Protein AF-0000000067518630 (afdb_homodimer)

Solvent-accessible surface area (backbone atoms only — not comparable to full-atom values): 20722 Å² total; per-residue (Å²): 128,77,62,65,40,38,34,33,44,46,75,36,28,37,17,49,48,46,68,50,98,87,62,52,72,46,70,42,71,43,39,81,47,63,54,56,43,35,39,44,35,37,63,30,60,57,75,44,82,38,75,49,96,91,30,48,48,48,56,47,70,51,53,60,32,29,44,32,39,37,32,20,49,51,85,50,70,64,49,40,39,73,31,54,34,29,43,72,36,84,85,80,68,42,78,42,82,53,93,81,42,60,65,46,39,25,26,43,33,32,30,31,38,32,80,76,46,65,35,41,40,36,34,55,31,29,43,66,50,85,58,67,86,72,78,78,81,77,58,86,91,63,69,80,58,56,32,54,37,42,35,39,34,27,45,28,88,84,79,31,37,26,36,37,28,48,46,73,76,26,45,63,75,59,60,73,34,53,71,61,40,80,86,64,90,74,77,81,134,129,76,63,87,48,77,45,79,64,44,76,35,29,37,17,48,48,47,68,50,97,86,63,54,72,46,71,43,71,45,39,82,47,66,52,59,76,48,75,48,77,40,80,29,65,56,78,42,74,38,68,47,96,93,32,80,66,43,75,48,70,50,81,39,32,30,42,33,40,38,32,21,28,39,85,50,70,64,50,40,38,73,31,54,33,30,44,71,38,85,85,62,33,31,41,31,40,42,39,82,42,61,67,46,38,23,27,43,33,33,30,30,38,32,79,74,45,65,34,40,39,35,35,55,29,27,23,66,50,81,56,43,53,62,36,38,37,68,66,79,87,73,67,72,37,64,33,56,37,42,35,39,34,11,32,28,85,83,81,56,44,38,66,52,67,55,55,74,80,52,55,64,73,60,60,74,35,54,70,61,39,80,86,66,88,74,80,79,131

Sequence (378 aa):
MENKVVFGLKKVHYSVITEDSSGKITYGTPAKLPGAVKMKLDPKGEQSDFWADDSNYYTDSSNQGYEGTLNIANITEAFRTDVLGEILDEDDQVLTEVSNAKIKRIALMFEFDGDVKATRHLLYNVSVSRPGFGSSTKSDKTEPNTTELKFVASQHPETLNVKTSTKVTTPAGIYDAWYTKVYEKVVGAMENKVVFGLKKVHYSVITEDSSGKITYGTPAKLPGAVKMKLDPKGEQSDFWADDSNYYTDSSNQGYEGTLNIANITEAFRTDVLGEILDEDDQVLTEVSNAKIKRIALMFEFDGDVKATRHLLYNVSVSRPGFGSSTKSDKTEPNTTELKFVASQHPETLNVKTSTKVTTPAGIYDAWYTKVYEKVVGA

InterPro domains:
  IPR006490 Phage major tail protein, phi13 family [TIGR01603] (4-185)
  IPR046764 Phage tail tube protein, N-terminal [PF06488] (4-180)

Secondary structure (DSSP, 8-state):
---S-EEEEEEEEEEEEEE-TTS-EEE---EE---EEEEEEEE-S-EEEEEETTEEEEEEE----EEEEEEES---HHHHHHTT-PEEETTTTEEE--TT--PPPEEEEEEEEESSSPEEEEEEEEEEPPPP-------SS-PPP-EEEEEEEE--TTT-EEEEEE-TT--HHHHHTTTTS--------/---S-EEEEEEEEEEEEEE-TTS-EEE---EE---EEEEEEEE-S-EEEEEETTEEEEEEE----EEEEEEES---HHHHHHTT--EEETTTTEEEEETTPPPPPEEEEEEEEESSSPEEEEEEEEEEPPPPEEEE---SS-PPP-EEEEEEEE--TTT---EEE--TTS-HHHHHTTTTS--------

Foldseek 3Di:
DFFPDWADKDFKWKWFWDADPVRDIDTHWIDTFDFWDDKDKDFDWDKDFDDDPRDTDDIDTDGFAIKMKIWGLDGDPCCCCVFVVWDQDPVVRDTHDDPPRDGTWIKIKIWIQGPQGIKIKIAGTKAKDDKDDDDDDDDDPRDRDIIMIIMTGGADPPPRHGMDMDTNPPDPVCVVCVNRHPDDDDPDD/DFFPDWADKDFKWKWFWDADPVRAIDTHWIDTFDFWDDKDKDWDWDWDFDDDPNHGPDTDTDGFAIKMKIKGLDGDPCCCCVFVPWDQDPVVRDTHDDPPGDGTWIKIKMWIQGPQGIKIKIFGTKDKDDWDDDDDDDDDPCDGDIIMIIMGGGANPPPRHGMDMDTPPRDPVCVVCVNGHPDDDDPDD

Organism: Bacillus anthracis (NCBI:txid1392)

pLDDT: mean 91.45, std 11.42, range [30.52, 98.94]

Structure (mmCIF, N/CA/C/O backbone):
data_AF-0000000067518630-model_v1
#
loop_
_entity.id
_entity.type
_entity.pdbx_description
1 polymer 'Prophage LambdaBa04, major tail protein'
#
loop_
_atom_site.group_PDB
_atom_site.id
_atom_site.type_symbol
_atom_site.label_atom_id
_atom_site.label_alt_id
_atom_site.label_comp_id
_atom_site.label_asym_id
_atom_site.label_entity_id
_atom_site.label_seq_id
_atom_site.pdbx_PDB_ins_code
_atom_site.Cartn_x
_atom_site.Cartn_y
_atom_site.Cartn_z
_atom_site.occupancy
_atom_site.B_iso_or_equiv
_atom_site.auth_seq_id
_atom_site.auth_comp_id
_atom_site.auth_asym_id
_atom_site.auth_atom_id
_atom_site.pdbx_PDB_model_num
ATOM 1 N N . MET A 1 1 ? -14.656 6.387 -14.117 1 87.88 1 MET A N 1
ATOM 2 C CA . MET A 1 1 ? -15 6.199 -12.711 1 87.88 1 MET A CA 1
ATOM 3 C C . MET A 1 1 ? -14.023 5.238 -12.039 1 87.88 1 MET A C 1
ATOM 5 O O . MET A 1 1 ? -13.602 4.25 -12.641 1 87.88 1 MET A O 1
ATOM 9 N N . GLU A 1 2 ? -13.445 5.578 -10.828 1 93.44 2 GLU A N 1
ATOM 10 C CA . GLU A 1 2 ? -12.508 4.754 -10.07 1 93.44 2 GLU A CA 1
ATOM 11 C C . GLU A 1 2 ? -13.219 3.979 -8.969 1 93.44 2 GLU A C 1
ATOM 13 O O . GLU A 1 2 ? -14.281 4.387 -8.5 1 93.44 2 GLU A O 1
ATOM 18 N N . ASN A 1 3 ? -12.711 2.746 -8.648 1 94.31 3 ASN A N 1
ATOM 19 C CA . ASN A 1 3 ? -13.234 1.987 -7.52 1 94.31 3 ASN A CA 1
ATOM 20 C C . ASN A 1 3 ? -13.156 2.783 -6.223 1 94.31 3 ASN A C 1
ATOM 22 O O . ASN A 1 3 ? -12.125 3.398 -5.93 1 94.31 3 ASN A O 1
ATOM 26 N N . LYS A 1 4 ? -14.219 2.797 -5.43 1 91.62 4 LYS A N 1
ATOM 27 C CA . LYS A 1 4 ? -14.227 3.436 -4.117 1 91.62 4 LYS A CA 1
ATOM 28 C C . LYS A 1 4 ? -14 2.414 -3.008 1 91.62 4 LYS A C 1
ATOM 30 O O . LYS A 1 4 ? -13.641 2.779 -1.884 1 91.62 4 LYS A O 1
ATOM 35 N N . VAL A 1 5 ? -14.328 1.159 -3.363 1 90.25 5 VAL A N 1
ATOM 36 C CA . VAL A 1 5 ? -14.18 0.096 -2.375 1 90.25 5 VAL A CA 1
ATOM 37 C C . VAL A 1 5 ? -13.516 -1.118 -3.018 1 90.25 5 VAL A C 1
ATOM 39 O O . VAL A 1 5 ? -13.625 -1.326 -4.23 1 90.25 5 VAL A O 1
ATOM 42 N N . VAL A 1 6 ? -12.82 -1.861 -2.264 1 90.19 6 VAL A N 1
ATOM 43 C CA . VAL A 1 6 ? -12.156 -3.096 -2.674 1 90.19 6 VAL A CA 1
ATOM 44 C C . VAL A 1 6 ? -12.578 -4.238 -1.753 1 90.19 6 VAL A C 1
ATOM 46 O O . VAL A 1 6 ? -12.656 -4.066 -0.534 1 90.19 6 VAL A O 1
ATOM 49 N N . PHE A 1 7 ? -12.922 -5.391 -2.363 1 91.38 7 PHE A N 1
ATOM 50 C CA . PHE A 1 7 ? -13.312 -6.551 -1.568 1 91.38 7 PHE A CA 1
ATOM 51 C C . PHE A 1 7 ? -13.133 -7.836 -2.365 1 91.38 7 PHE A C 1
ATOM 53 O O . PHE A 1 7 ? -12.805 -7.797 -3.553 1 91.38 7 PHE A O 1
ATOM 60 N N . GLY A 1 8 ? -13.188 -8.961 -1.723 1 92.69 8 GLY A N 1
ATOM 61 C CA . GLY A 1 8 ? -13.164 -10.25 -2.385 1 92.69 8 GLY A CA 1
ATOM 62 C C . GLY A 1 8 ? -11.766 -10.695 -2.773 1 92.69 8 GLY A C 1
ATOM 63 O O . GLY A 1 8 ? -10.836 -9.891 -2.787 1 92.69 8 GLY A O 1
ATOM 64 N N . LEU A 1 9 ? -11.609 -11.906 -3.094 1 95.56 9 LEU A N 1
ATOM 65 C CA . LEU A 1 9 ? -10.414 -12.562 -3.613 1 95.56 9 LEU A CA 1
ATOM 66 C C . LEU A 1 9 ? -10.789 -13.711 -4.539 1 95.56 9 LEU A C 1
ATOM 68 O O . LEU A 1 9 ? -11.445 -14.664 -4.117 1 95.56 9 LEU A O 1
ATOM 72 N N . LYS A 1 10 ? -10.375 -13.5 -5.828 1 95.88 10 LYS A N 1
ATOM 73 C CA . LYS A 1 10 ? -10.742 -14.516 -6.812 1 95.88 10 LYS A CA 1
ATOM 74 C C . LYS A 1 10 ? -9.625 -14.719 -7.836 1 95.88 10 LYS A C 1
ATOM 76 O O . LYS A 1 10 ? -8.727 -13.883 -7.949 1 95.88 10 LYS A O 1
ATOM 81 N N . LYS A 1 11 ? -9.727 -15.852 -8.516 1 97.88 11 LYS A N 1
ATOM 82 C CA . LYS A 1 11 ? -8.969 -16.156 -9.727 1 97.88 11 LYS A CA 1
ATOM 83 C C . LYS A 1 11 ? -7.465 -16.109 -9.461 1 97.88 11 LYS A C 1
ATOM 85 O O . LYS A 1 11 ? -6.715 -15.484 -10.211 1 97.88 11 LYS A O 1
ATOM 90 N N . VAL A 1 12 ? -7.117 -16.797 -8.391 1 98.69 12 VAL A N 1
ATOM 91 C CA . VAL A 1 12 ? -5.684 -16.922 -8.148 1 98.69 12 VAL A CA 1
ATOM 92 C C . VAL A 1 12 ? -5.059 -17.828 -9.195 1 98.69 12 VAL A C 1
ATOM 94 O O . VAL A 1 12 ? -5.566 -18.922 -9.461 1 98.69 12 VAL A O 1
ATOM 97 N N . HIS A 1 13 ? -4.07 -17.375 -9.883 1 98.94 13 HIS A N 1
ATOM 98 C CA . HIS A 1 13 ? -3.271 -18.094 -10.875 1 98.94 13 HIS A CA 1
ATOM 99 C C . HIS A 1 13 ? -1.781 -17.953 -10.586 1 98.94 13 HIS A C 1
ATOM 101 O O . HIS A 1 13 ? -1.359 -17 -9.93 1 98.94 13 HIS A O 1
ATOM 107 N N . TYR A 1 14 ? -1.049 -18.922 -10.977 1 98.94 14 TYR A N 1
ATOM 108 C CA . TYR A 1 14 ? 0.405 -18.812 -10.906 1 98.94 14 TYR A CA 1
ATOM 109 C C . TYR A 1 14 ? 1.04 -19.172 -12.242 1 98.94 14 TYR A C 1
ATOM 111 O O . TYR A 1 14 ? 0.42 -19.844 -13.078 1 98.94 14 TYR A O 1
ATOM 119 N N . SER A 1 15 ? 2.158 -18.625 -12.5 1 98.94 15 SER A N 1
ATOM 120 C CA . SER A 1 15 ? 2.988 -18.969 -13.648 1 98.94 15 SER A CA 1
ATOM 121 C C . SER A 1 15 ? 4.414 -19.297 -13.227 1 98.94 15 SER A C 1
ATOM 123 O O . SER A 1 15 ? 5.07 -18.5 -12.555 1 98.94 15 SER A O 1
ATOM 125 N N . VAL A 1 16 ? 4.918 -20.453 -13.633 1 98.88 16 VAL A N 1
ATOM 126 C CA . VAL A 1 16 ? 6.238 -20.922 -13.203 1 98.88 16 VAL A CA 1
ATOM 127 C C . VAL A 1 16 ? 7.32 -20.125 -13.922 1 98.88 16 VAL A C 1
ATOM 129 O O . VAL A 1 16 ? 7.223 -19.875 -15.133 1 98.88 16 VAL A O 1
ATOM 132 N N . ILE A 1 17 ? 8.32 -19.734 -13.164 1 98.69 17 ILE A N 1
ATOM 133 C CA . ILE A 1 17 ? 9.445 -18.969 -13.703 1 98.69 17 ILE A CA 1
ATOM 134 C C . ILE A 1 17 ? 10.57 -19.922 -14.094 1 98.69 17 ILE A C 1
ATOM 136 O O . ILE A 1 17 ? 10.891 -20.859 -13.344 1 98.69 17 ILE A O 1
ATOM 140 N N . THR A 1 18 ? 11.039 -19.75 -15.258 1 98.06 18 THR A N 1
ATOM 141 C CA . THR A 1 18 ? 12.297 -20.359 -15.688 1 98.06 18 THR A CA 1
ATOM 142 C C . THR A 1 18 ? 13.383 -19.297 -15.82 1 98.06 18 THR A C 1
ATOM 144 O O . THR A 1 18 ? 13.164 -18.234 -16.406 1 98.06 18 THR A O 1
ATOM 147 N N . GLU A 1 19 ? 14.492 -19.594 -15.242 1 95.31 19 GLU A N 1
ATOM 148 C CA . GLU A 1 19 ? 15.625 -18.672 -15.289 1 95.31 19 GLU A CA 1
ATOM 149 C C . GLU A 1 19 ? 16.781 -19.266 -16.094 1 95.31 19 GLU A C 1
ATOM 151 O O . GLU A 1 19 ? 17.172 -20.406 -15.875 1 95.31 19 GLU A O 1
ATOM 156 N N . ASP A 1 20 ? 17.281 -18.484 -17.031 1 94.38 20 ASP A N 1
ATOM 157 C CA . ASP A 1 20 ? 18.406 -18.969 -17.812 1 94.38 20 ASP A CA 1
ATOM 158 C C . ASP A 1 20 ? 19.734 -18.625 -17.141 1 94.38 20 ASP A C 1
ATOM 160 O O . ASP A 1 20 ? 19.75 -18.062 -16.047 1 94.38 20 ASP A O 1
ATOM 164 N N . SER A 1 21 ? 20.812 -19.016 -17.781 1 93.94 21 SER A N 1
ATOM 165 C CA . SER A 1 21 ? 22.141 -18.875 -17.172 1 93.94 21 SER A CA 1
ATOM 166 C C . SER A 1 21 ? 22.531 -17.422 -17.016 1 93.94 21 SER A C 1
ATOM 168 O O . SER A 1 21 ? 23.406 -17.078 -16.219 1 93.94 21 SER A O 1
ATOM 170 N N . SER A 1 22 ? 21.922 -16.453 -17.719 1 92.88 22 SER A N 1
ATOM 171 C CA . SER A 1 22 ? 22.203 -15.023 -17.641 1 92.88 22 SER A CA 1
ATOM 172 C C . SER A 1 22 ? 21.375 -14.359 -16.547 1 92.88 22 SER A C 1
ATOM 174 O O . SER A 1 22 ? 21.578 -13.188 -16.234 1 92.88 22 SER A O 1
ATOM 176 N N . GLY A 1 23 ? 20.422 -15.109 -16.016 1 89.56 23 GLY A N 1
ATOM 177 C CA . GLY A 1 23 ? 19.578 -14.531 -14.992 1 89.56 23 GLY A CA 1
ATOM 178 C C . GLY A 1 23 ? 18.25 -14.016 -15.539 1 89.56 23 GLY A C 1
ATOM 179 O O . GLY A 1 23 ? 17.406 -13.523 -14.781 1 89.56 23 GLY A O 1
ATOM 180 N N . LYS A 1 24 ? 18.109 -14.117 -16.828 1 94.31 24 LYS A N 1
ATOM 181 C CA . LYS A 1 24 ? 16.859 -13.711 -17.453 1 94.31 24 LYS A CA 1
ATOM 182 C C . LYS A 1 24 ? 15.742 -14.703 -17.156 1 94.31 24 LYS A C 1
ATOM 184 O O . LYS A 1 24 ? 15.953 -15.914 -17.219 1 94.31 24 LYS A O 1
ATOM 189 N N . ILE A 1 25 ? 14.539 -14.102 -16.797 1 97.06 25 ILE A N 1
ATOM 190 C CA . ILE A 1 25 ? 13.461 -15.016 -16.438 1 97.06 25 ILE A CA 1
ATOM 191 C C . ILE A 1 25 ? 12.367 -14.969 -17.5 1 97.06 25 ILE A C 1
ATOM 193 O O . ILE A 1 25 ? 12.18 -13.945 -18.172 1 97.06 25 ILE A O 1
ATOM 197 N N . THR A 1 26 ? 11.727 -16.094 -17.719 1 97.81 26 THR A N 1
ATOM 198 C CA . THR A 1 26 ? 10.523 -16.25 -18.531 1 97.81 26 THR A CA 1
ATOM 199 C C . THR A 1 26 ? 9.414 -16.922 -17.734 1 97.81 26 THR A C 1
ATOM 201 O O . THR A 1 26 ? 9.68 -17.609 -16.734 1 97.81 26 THR A O 1
ATOM 204 N N . TYR A 1 27 ? 8.242 -16.656 -18.156 1 98.69 27 TYR A N 1
ATOM 205 C CA . TYR A 1 27 ? 7.082 -17.188 -17.453 1 98.69 27 TYR A CA 1
ATOM 206 C C . TYR A 1 27 ? 6.398 -18.266 -18.281 1 98.69 27 TYR A C 1
ATOM 208 O O . TYR A 1 27 ? 6.227 -18.125 -19.484 1 98.69 27 TYR A O 1
ATOM 216 N N . GLY A 1 28 ? 6.012 -19.391 -17.641 1 98.69 28 GLY A N 1
ATOM 217 C CA . GLY A 1 28 ? 5.184 -20.391 -18.281 1 98.69 28 GLY A CA 1
ATOM 218 C C . GLY A 1 28 ? 3.732 -19.969 -18.422 1 98.69 28 GLY A C 1
ATOM 219 O O . GLY A 1 28 ? 3.369 -18.844 -18.078 1 98.69 28 GLY A O 1
ATOM 220 N N . THR A 1 29 ? 2.934 -20.875 -18.984 1 98.62 29 THR A N 1
ATOM 221 C CA . THR A 1 29 ? 1.499 -20.641 -19.078 1 98.62 29 THR A CA 1
ATOM 222 C C . THR A 1 29 ? 0.858 -20.594 -17.703 1 98.62 29 THR A C 1
ATOM 224 O O . THR A 1 29 ? 1.081 -21.484 -16.875 1 98.62 29 THR A O 1
ATOM 227 N N . PRO A 1 30 ? 0.101 -19.547 -17.406 1 98.81 30 PRO A N 1
ATOM 228 C CA . PRO A 1 30 ? -0.546 -19.453 -16.094 1 98.81 30 PRO A CA 1
ATOM 229 C C . PRO A 1 30 ? -1.461 -20.656 -15.82 1 98.81 30 PRO A C 1
ATOM 231 O O . PRO A 1 30 ? -2.154 -21.125 -16.719 1 98.81 30 PRO A O 1
ATOM 234 N N . ALA A 1 31 ? -1.387 -21.141 -14.641 1 98.75 31 ALA A N 1
ATOM 235 C CA . ALA A 1 31 ? -2.262 -22.219 -14.164 1 98.75 31 ALA A CA 1
ATOM 236 C C . ALA A 1 31 ? -3.131 -21.734 -13.008 1 98.75 31 ALA A C 1
ATOM 238 O O . ALA A 1 31 ? -2.725 -20.844 -12.242 1 98.75 31 ALA A O 1
ATOM 239 N N . LYS A 1 32 ? -4.277 -22.359 -12.859 1 98.62 32 LYS A N 1
ATOM 240 C CA . LYS A 1 32 ? -5.203 -21.969 -11.797 1 98.62 32 LYS A CA 1
ATOM 241 C C . LYS A 1 32 ? -4.766 -22.531 -10.445 1 98.62 32 LYS A C 1
ATOM 243 O O . LYS A 1 32 ? -4.27 -23.656 -10.367 1 98.62 32 LYS A O 1
ATOM 248 N N . LEU A 1 33 ? -4.891 -21.797 -9.477 1 97.88 33 LEU A N 1
ATOM 249 C CA . LEU A 1 33 ? -4.832 -22.203 -8.07 1 97.88 33 LEU A CA 1
ATOM 250 C C . LEU A 1 33 ? -6.133 -21.859 -7.355 1 97.88 33 LEU A C 1
ATOM 252 O O . LEU A 1 33 ? -6.211 -20.859 -6.641 1 97.88 33 LEU A O 1
ATOM 256 N N . PRO A 1 34 ? -7.121 -22.75 -7.484 1 96.88 34 PRO A N 1
ATOM 257 C CA . PRO A 1 34 ? -8.461 -22.438 -6.996 1 96.88 34 PRO A CA 1
ATOM 258 C C . PRO A 1 34 ? -8.578 -22.531 -5.477 1 96.88 34 PRO A C 1
ATOM 260 O O . PRO A 1 34 ? -7.68 -23.062 -4.816 1 96.88 34 PRO A O 1
ATOM 263 N N . GLY A 1 35 ? -9.672 -21.969 -4.918 1 94.94 35 GLY A N 1
ATOM 264 C CA . GLY A 1 35 ? -10.039 -22.172 -3.523 1 94.94 35 GLY A CA 1
ATOM 265 C C . GLY A 1 35 ? -9.422 -21.141 -2.594 1 94.94 35 GLY A C 1
ATOM 266 O O . GLY A 1 35 ? -9.203 -21.422 -1.413 1 94.94 35 GLY A O 1
ATOM 267 N N . ALA A 1 36 ? -9.055 -19.938 -3.113 1 94.75 36 ALA A N 1
ATOM 268 C CA . ALA A 1 36 ? -8.477 -18.906 -2.275 1 94.75 36 ALA A CA 1
ATOM 269 C C . ALA A 1 36 ? -9.5 -18.375 -1.273 1 94.75 36 ALA A C 1
ATOM 271 O O . ALA A 1 36 ? -10.648 -18.109 -1.629 1 94.75 36 ALA A O 1
ATOM 272 N N . VAL A 1 37 ? -9.078 -18.203 -0.051 1 91.56 37 VAL A N 1
ATOM 273 C CA . VAL A 1 37 ? -9.945 -17.734 1.024 1 91.56 37 VAL A CA 1
ATOM 274 C C . VAL A 1 37 ? -9.508 -16.344 1.476 1 91.56 37 VAL A C 1
ATOM 276 O O . VAL A 1 37 ? -10.344 -15.453 1.686 1 91.56 37 VAL A O 1
ATOM 279 N N . LYS A 1 38 ? -8.258 -16.156 1.681 1 93.19 38 LYS A N 1
ATOM 280 C CA . LYS A 1 38 ? -7.727 -14.898 2.223 1 93.19 38 LYS A CA 1
ATOM 281 C C . LYS A 1 38 ? -6.285 -14.68 1.773 1 93.19 38 LYS A C 1
ATOM 283 O O . LYS A 1 38 ? -5.488 -15.617 1.73 1 93.19 38 LYS A O 1
ATOM 288 N N . MET A 1 39 ? -5.984 -13.438 1.506 1 95.19 39 MET A N 1
ATOM 289 C CA . MET A 1 39 ? -4.621 -13.047 1.162 1 95.19 39 MET A CA 1
ATOM 290 C C . MET A 1 39 ? -4.215 -11.781 1.908 1 95.19 39 MET A C 1
ATOM 292 O O . MET A 1 39 ? -5.023 -10.859 2.068 1 95.19 39 MET A O 1
ATOM 296 N N . LYS A 1 40 ? -3.055 -11.75 2.373 1 96.06 40 LYS A N 1
ATOM 297 C CA . LYS A 1 40 ? -2.449 -10.594 3.025 1 96.06 40 LYS A CA 1
ATOM 298 C C . LYS A 1 40 ? -1.048 -10.328 2.484 1 96.06 40 LYS A C 1
ATOM 300 O O . LYS A 1 40 ? -0.242 -11.25 2.354 1 96.06 40 LYS A O 1
ATOM 305 N N . LEU A 1 41 ? -0.768 -9.117 2.111 1 97.81 41 LEU A N 1
ATOM 306 C CA . LEU A 1 41 ? 0.555 -8.688 1.668 1 97.81 41 LEU A CA 1
ATOM 307 C C . LEU A 1 41 ? 1.073 -7.543 2.531 1 97.81 41 LEU A C 1
ATOM 309 O O . LEU A 1 41 ? 0.428 -6.496 2.633 1 97.81 41 LEU A O 1
ATOM 313 N N . ASP A 1 42 ? 2.186 -7.676 3.127 1 97.06 42 ASP A N 1
ATOM 314 C CA . ASP A 1 42 ? 2.867 -6.648 3.906 1 97.06 42 ASP A CA 1
ATOM 315 C C . ASP A 1 42 ? 4.137 -6.172 3.201 1 97.06 42 ASP A C 1
ATOM 317 O O . ASP A 1 42 ? 4.965 -6.984 2.789 1 97.06 42 ASP A O 1
ATOM 321 N N . PRO A 1 43 ? 4.23 -4.824 3.094 1 96.06 43 PRO A N 1
ATOM 322 C CA . PRO A 1 43 ? 5.457 -4.344 2.447 1 96.06 43 PRO A CA 1
ATOM 323 C C . PRO A 1 43 ? 6.719 -4.746 3.203 1 96.06 43 PRO A C 1
ATOM 325 O O . PRO A 1 43 ? 6.723 -4.77 4.438 1 96.06 43 PRO A O 1
ATOM 328 N N . LYS A 1 44 ? 7.699 -5.105 2.422 1 94.31 44 LYS A N 1
ATOM 329 C CA . LYS A 1 44 ? 9.023 -5.41 2.953 1 94.31 44 LYS A CA 1
ATOM 330 C C . LYS A 1 44 ? 10.008 -4.281 2.658 1 94.31 44 LYS A C 1
ATOM 332 O O . LYS A 1 44 ? 9.977 -3.689 1.576 1 94.31 44 LYS A O 1
ATOM 337 N N . GLY A 1 45 ? 10.859 -3.945 3.574 1 90.56 45 GLY A N 1
ATOM 338 C CA . GLY A 1 45 ? 11.875 -2.916 3.424 1 90.56 45 GLY A CA 1
ATOM 339 C C . GLY A 1 45 ? 12.172 -2.182 4.715 1 90.56 45 GLY A C 1
ATOM 340 O O . GLY A 1 45 ? 11.375 -2.209 5.652 1 90.56 45 GLY A O 1
ATOM 341 N N . GLU A 1 46 ? 13.234 -1.572 4.77 1 85.88 46 GLU A N 1
ATOM 342 C CA . GLU A 1 46 ? 13.648 -0.821 5.949 1 85.88 46 GLU A CA 1
ATOM 343 C C . GLU A 1 46 ? 13.203 0.635 5.867 1 85.88 46 GLU A C 1
ATOM 345 O O . GLU A 1 46 ? 13.109 1.2 4.773 1 85.88 46 GLU A O 1
ATOM 350 N N . GLN A 1 47 ? 12.688 1.098 7.004 1 86.88 47 GLN A N 1
ATOM 351 C CA . GLN A 1 47 ? 12.438 2.527 7.145 1 86.88 47 GLN A CA 1
ATOM 352 C C . GLN A 1 47 ? 13.57 3.211 7.91 1 86.88 47 GLN A C 1
ATOM 354 O O . GLN A 1 47 ? 14.086 2.662 8.883 1 86.88 47 GLN A O 1
ATOM 359 N N . SER A 1 48 ? 13.992 4.359 7.309 1 87.38 48 SER A N 1
ATOM 360 C CA . SER A 1 48 ? 15.07 5.094 7.953 1 87.38 48 SER A CA 1
ATOM 361 C C . SER A 1 48 ? 14.672 6.539 8.227 1 87.38 48 SER A C 1
ATOM 363 O O . SER A 1 48 ? 14.109 7.211 7.359 1 87.38 48 SER A O 1
ATOM 365 N N . ASP A 1 49 ? 15.031 6.961 9.477 1 85.12 49 ASP A N 1
ATOM 366 C CA . ASP A 1 49 ? 14.789 8.344 9.859 1 85.12 49 ASP A CA 1
ATOM 367 C C . ASP A 1 49 ? 15.961 9.242 9.477 1 85.12 49 ASP A C 1
ATOM 369 O O . ASP A 1 49 ? 17.125 8.852 9.625 1 85.12 49 ASP A O 1
ATOM 373 N N . PHE A 1 50 ? 15.602 10.328 8.945 1 85.5 50 PHE A N 1
ATOM 374 C CA . PHE A 1 50 ? 16.594 11.359 8.672 1 85.5 50 PHE A CA 1
ATOM 375 C C . PHE A 1 50 ? 16.453 12.531 9.633 1 85.5 50 PHE A C 1
ATOM 377 O O . PHE A 1 50 ? 15.359 13.062 9.812 1 85.5 50 PHE A O 1
ATOM 384 N N . TRP A 1 51 ? 17.656 12.883 10.234 1 85.06 51 TRP A N 1
ATOM 385 C CA . TRP A 1 51 ? 17.656 13.852 11.328 1 85.06 51 TRP A CA 1
ATOM 386 C C . TRP A 1 51 ? 18.344 15.141 10.914 1 85.06 51 TRP A C 1
ATOM 388 O O . TRP A 1 51 ? 19.312 15.125 10.164 1 85.06 51 TRP A O 1
ATOM 398 N N . ALA A 1 52 ? 17.688 16.203 11.305 1 76.75 52 ALA A N 1
ATOM 399 C CA . ALA A 1 52 ? 18.266 17.531 11.188 1 76.75 52 ALA A CA 1
ATOM 400 C C . ALA A 1 52 ? 18.031 18.344 12.453 1 76.75 52 ALA A C 1
ATOM 402 O O . ALA A 1 52 ? 16.922 18.344 13.008 1 76.75 52 ALA A O 1
ATOM 403 N N . ASP A 1 53 ? 19.172 19.016 12.938 1 78.62 53 ASP A N 1
ATOM 404 C CA . ASP A 1 53 ? 19.094 19.875 14.109 1 78.62 53 ASP A CA 1
ATOM 405 C C . ASP A 1 53 ? 18.406 19.172 15.273 1 78.62 53 ASP A C 1
ATOM 407 O O . ASP A 1 53 ? 17.469 19.719 15.867 1 78.62 53 ASP A O 1
ATOM 411 N N . ASP A 1 54 ? 18.641 18.016 15.461 1 75.81 54 ASP A N 1
ATOM 412 C CA . ASP A 1 54 ? 18.234 17.203 16.594 1 75.81 54 ASP A CA 1
ATOM 413 C C . ASP A 1 54 ? 16.75 16.859 16.531 1 75.81 54 ASP A C 1
ATOM 415 O O . ASP A 1 54 ? 16.109 16.609 17.547 1 75.81 54 ASP A O 1
ATOM 419 N N . SER A 1 55 ? 16.156 16.969 15.391 1 78.94 55 SER A N 1
ATOM 420 C CA . SER A 1 55 ? 14.766 16.578 15.195 1 78.94 55 SER A CA 1
ATOM 421 C C . SER A 1 55 ? 14.602 15.734 13.938 1 78.94 55 SER A C 1
ATOM 423 O O . SER A 1 55 ? 15.391 15.844 13 1 78.94 55 SER A O 1
ATOM 425 N N . ASN A 1 56 ? 13.664 14.805 14.062 1 81.19 56 ASN A N 1
ATOM 426 C CA . ASN A 1 56 ? 13.359 14.023 12.867 1 81.19 56 ASN A CA 1
ATOM 427 C C . ASN A 1 56 ? 12.859 14.914 11.734 1 81.19 56 ASN A C 1
ATOM 429 O O . ASN A 1 56 ? 11.867 15.625 11.891 1 81.19 56 ASN A O 1
ATOM 433 N N . TYR A 1 57 ? 13.594 14.82 10.695 1 83.62 57 TYR A N 1
ATOM 434 C CA . TYR A 1 57 ? 13.258 15.625 9.523 1 83.62 57 TYR A CA 1
ATOM 435 C C . TYR A 1 57 ? 12.32 14.875 8.594 1 83.62 57 TYR A C 1
ATOM 437 O O . TYR A 1 57 ? 11.32 15.43 8.117 1 83.62 57 TYR A O 1
ATOM 445 N N . TYR A 1 58 ? 12.594 13.68 8.195 1 87.12 58 TYR A N 1
ATOM 446 C CA . TYR A 1 58 ? 11.672 12.852 7.441 1 87.12 58 TYR A CA 1
ATOM 447 C C . TYR A 1 58 ? 12.062 11.375 7.531 1 87.12 58 TYR A C 1
ATOM 449 O O . TYR A 1 58 ? 13.133 11.047 8.047 1 87.12 58 TYR A O 1
ATOM 457 N N . THR A 1 59 ? 11.219 10.484 7.133 1 86.94 59 THR A N 1
ATOM 458 C CA . THR A 1 59 ? 11.453 9.047 7.043 1 86.94 59 THR A CA 1
ATOM 459 C C . THR A 1 59 ? 11.43 8.586 5.59 1 86.94 59 THR A C 1
ATOM 461 O O . THR A 1 59 ? 10.617 9.055 4.793 1 86.94 59 THR A O 1
ATOM 464 N N . ASP A 1 60 ? 12.453 7.82 5.297 1 85.25 60 ASP A N 1
ATOM 465 C CA . ASP A 1 60 ? 12.547 7.207 3.975 1 85.25 60 ASP A CA 1
ATOM 466 C C . ASP A 1 60 ? 12.422 5.688 4.066 1 85.25 60 ASP A C 1
ATOM 468 O O . ASP A 1 60 ? 12.656 5.102 5.125 1 85.25 60 ASP A O 1
ATOM 472 N N . SER A 1 61 ? 11.922 5.09 2.922 1 87.25 61 SER A N 1
ATOM 473 C CA . SER A 1 61 ? 11.742 3.643 2.957 1 87.25 61 SER A CA 1
ATOM 474 C C . SER A 1 61 ? 12.273 2.992 1.681 1 87.25 61 SER A C 1
ATOM 476 O O . SER A 1 61 ? 12.203 3.586 0.603 1 87.25 61 SER A O 1
ATOM 478 N N . SER A 1 62 ? 12.93 1.833 1.854 1 90.69 62 SER A N 1
ATOM 479 C CA . SER A 1 62 ? 13.328 1.006 0.721 1 90.69 62 SER A CA 1
ATOM 480 C C . SER A 1 62 ? 12.219 0.044 0.317 1 90.69 62 SER A C 1
ATOM 482 O O . SER A 1 62 ? 11.453 -0.422 1.166 1 90.69 62 SER A O 1
ATOM 484 N N . ASN A 1 63 ? 12.102 -0.201 -0.937 1 94.75 63 ASN A N 1
ATOM 485 C CA . ASN A 1 63 ? 11.148 -1.175 -1.456 1 94.75 63 ASN A CA 1
ATOM 486 C C . ASN A 1 63 ? 11.82 -2.51 -1.764 1 94.75 63 ASN A C 1
ATOM 488 O O . ASN A 1 63 ? 12.547 -2.631 -2.752 1 94.75 63 ASN A O 1
ATOM 492 N N . GLN A 1 64 ? 11.602 -3.506 -0.875 1 94.75 64 GLN A N 1
ATOM 493 C CA . GLN A 1 64 ? 12.133 -4.852 -1.075 1 94.75 64 GLN A CA 1
ATOM 494 C C . GLN A 1 64 ? 11.008 -5.844 -1.373 1 94.75 64 GLN A C 1
ATOM 496 O O . GLN A 1 64 ? 11.133 -7.031 -1.067 1 94.75 64 GLN A O 1
ATOM 501 N N . GLY A 1 65 ? 9.898 -5.305 -1.855 1 97.69 65 GLY A N 1
ATOM 502 C CA . GLY A 1 65 ? 8.781 -6.164 -2.211 1 97.69 65 GLY A CA 1
ATOM 503 C C . GLY A 1 65 ? 7.809 -6.383 -1.068 1 97.69 65 GLY A C 1
ATOM 504 O O . GLY A 1 65 ? 7.461 -5.441 -0.355 1 97.69 65 GLY A O 1
ATOM 505 N N . TYR A 1 66 ? 7.219 -7.617 -1.049 1 98.38 66 TYR A N 1
ATOM 506 C CA . TYR A 1 66 ? 6.176 -7.926 -0.076 1 98.38 66 TYR A CA 1
ATOM 507 C C . TYR A 1 66 ? 6.406 -9.297 0.554 1 98.38 66 TYR A C 1
ATOM 509 O O . TYR A 1 66 ? 6.902 -10.211 -0.104 1 98.38 66 TYR A O 1
ATOM 517 N N . GLU A 1 67 ? 6.062 -9.438 1.83 1 98.06 67 GLU A N 1
ATOM 518 C CA . GLU A 1 67 ? 5.777 -10.727 2.453 1 98.06 67 GLU A CA 1
ATOM 519 C C . GLU A 1 67 ? 4.277 -11.008 2.471 1 98.06 67 GLU A C 1
ATOM 521 O O . GLU A 1 67 ? 3.486 -10.172 2.902 1 98.06 67 GLU A O 1
ATOM 526 N N . GLY A 1 68 ? 3.961 -12.195 2.033 1 97.75 68 GLY A N 1
ATOM 527 C CA . GLY A 1 68 ? 2.541 -12.469 1.885 1 97.75 68 GLY A CA 1
ATOM 528 C C . GLY A 1 68 ? 2.135 -13.828 2.432 1 97.75 68 GLY A C 1
ATOM 529 O O . GLY A 1 68 ? 2.98 -14.703 2.619 1 97.75 68 GLY A O 1
ATOM 530 N N . THR A 1 69 ? 0.854 -13.914 2.723 1 96.94 69 THR A N 1
ATOM 531 C CA . THR A 1 69 ? 0.213 -15.172 3.098 1 96.94 69 THR A CA 1
ATOM 532 C C . THR A 1 69 ? -1.068 -15.383 2.297 1 96.94 69 THR A C 1
ATOM 534 O O . THR A 1 69 ? -1.887 -14.469 2.17 1 96.94 69 THR A O 1
ATOM 537 N N . LEU A 1 70 ? -1.185 -16.531 1.726 1 96.12 70 LEU A N 1
ATOM 538 C CA . LEU A 1 70 ? -2.398 -16.969 1.045 1 96.12 70 LEU A CA 1
ATOM 539 C C . LEU A 1 70 ? -3.012 -18.172 1.749 1 96.12 70 LEU A C 1
ATOM 541 O O . LEU A 1 70 ? -2.357 -19.203 1.907 1 96.12 70 LEU A O 1
ATOM 545 N N . ASN A 1 71 ? -4.227 -18 2.248 1 93.44 71 ASN A N 1
ATOM 546 C CA . ASN A 1 71 ? -5 -19.125 2.748 1 93.44 71 ASN A CA 1
ATOM 547 C C . ASN A 1 71 ? -5.906 -19.719 1.667 1 93.44 71 ASN A C 1
ATOM 549 O O . ASN A 1 71 ? -6.73 -19 1.092 1 93.44 71 ASN A O 1
ATOM 553 N N . ILE A 1 72 ? -5.715 -20.969 1.388 1 93.81 72 ILE A N 1
ATOM 554 C CA . ILE A 1 72 ? -6.441 -21.609 0.302 1 93.81 72 ILE A CA 1
ATOM 555 C C . ILE A 1 72 ? -7 -22.953 0.783 1 93.81 72 ILE A C 1
ATOM 557 O O . ILE A 1 72 ? -6.441 -23.578 1.687 1 93.81 72 ILE A O 1
ATOM 561 N N . ALA A 1 73 ? -8.125 -23.312 0.169 1 90 73 ALA A N 1
ATOM 562 C CA . ALA A 1 73 ? -8.781 -24.562 0.576 1 90 73 ALA A CA 1
ATOM 563 C C . ALA A 1 73 ? -7.828 -25.75 0.454 1 90 73 ALA A C 1
ATOM 565 O O . ALA A 1 73 ? -7.691 -26.547 1.388 1 90 73 ALA A O 1
ATOM 566 N N . ASN A 1 74 ? -7.238 -25.875 -0.706 1 90.56 74 ASN A N 1
ATOM 567 C CA . ASN A 1 74 ? -6.293 -26.953 -0.956 1 90.56 74 ASN A CA 1
ATOM 568 C C . ASN A 1 74 ? -5.32 -26.609 -2.08 1 90.56 74 ASN A C 1
ATOM 570 O O . ASN A 1 74 ? -5.719 -26.016 -3.084 1 90.56 74 ASN A O 1
ATOM 574 N N . ILE A 1 75 ? -4.047 -27.016 -1.83 1 93.69 75 ILE A N 1
ATOM 575 C CA . ILE A 1 75 ? -3.068 -26.875 -2.902 1 93.69 75 ILE A CA 1
ATOM 576 C C . ILE A 1 75 ? -3.291 -27.953 -3.955 1 93.69 75 ILE A C 1
ATOM 578 O O . ILE A 1 75 ? -3.521 -29.125 -3.619 1 93.69 75 ILE A O 1
ATOM 582 N N . THR A 1 76 ? -3.262 -27.594 -5.203 1 95.75 76 THR A N 1
ATOM 583 C CA . THR A 1 76 ? -3.52 -28.547 -6.273 1 95.75 76 THR A CA 1
ATOM 584 C C . THR A 1 76 ? -2.322 -29.469 -6.469 1 95.75 76 THR A C 1
ATOM 586 O O . THR A 1 76 ? -1.193 -29.125 -6.129 1 95.75 76 THR A O 1
ATOM 589 N N . GLU A 1 77 ? -2.592 -30.641 -7.066 1 95.06 77 GLU A N 1
ATOM 590 C CA . GLU A 1 77 ? -1.51 -31.562 -7.426 1 95.06 77 GLU A CA 1
ATOM 591 C C . GLU A 1 77 ? -0.527 -30.891 -8.391 1 95.06 77 GLU A C 1
ATOM 593 O O . GLU A 1 77 ? 0.687 -31.062 -8.258 1 95.06 77 GLU A O 1
ATOM 598 N N . ALA A 1 78 ? -1.077 -30.172 -9.367 1 96.62 78 ALA A N 1
ATOM 599 C CA . ALA A 1 78 ? -0.233 -29.5 -10.344 1 96.62 78 ALA A CA 1
ATOM 600 C C . ALA A 1 78 ? 0.737 -28.531 -9.656 1 96.62 78 ALA A C 1
ATOM 602 O O . ALA A 1 78 ? 1.916 -28.484 -10.016 1 96.62 78 ALA A O 1
ATOM 603 N N . PHE A 1 79 ? 0.255 -27.844 -8.688 1 97.62 79 PHE A N 1
ATOM 604 C CA . PHE A 1 79 ? 1.123 -26.922 -7.969 1 97.62 79 PHE A CA 1
ATOM 605 C C . PHE A 1 79 ? 2.199 -27.672 -7.199 1 97.62 79 PHE A C 1
ATOM 607 O O . PHE A 1 79 ? 3.357 -27.25 -7.168 1 97.62 79 PHE A O 1
ATOM 614 N N . ARG A 1 80 ? 1.812 -28.719 -6.496 1 95.19 80 ARG A N 1
ATOM 615 C CA . ARG A 1 80 ? 2.742 -29.531 -5.719 1 95.19 80 ARG A CA 1
ATOM 616 C C . ARG A 1 80 ? 3.873 -30.062 -6.602 1 95.19 80 ARG A C 1
ATOM 618 O O . ARG A 1 80 ? 5.031 -30.078 -6.18 1 95.19 80 ARG A O 1
ATOM 625 N N . THR A 1 81 ? 3.562 -30.469 -7.816 1 95.56 81 THR A N 1
ATOM 626 C CA . THR A 1 81 ? 4.57 -31.031 -8.711 1 95.56 81 THR A CA 1
ATOM 627 C C . THR A 1 81 ? 5.324 -29.906 -9.438 1 95.56 81 THR A C 1
ATOM 629 O O . THR A 1 81 ? 6.559 -29.875 -9.406 1 95.56 81 THR A O 1
ATOM 632 N N . ASP A 1 82 ? 4.605 -28.922 -9.984 1 96.56 82 ASP A N 1
ATOM 633 C CA . ASP A 1 82 ? 5.199 -27.922 -10.867 1 96.56 82 ASP A CA 1
ATOM 634 C C . ASP A 1 82 ? 6.004 -26.891 -10.078 1 96.56 82 ASP A C 1
ATOM 636 O O . ASP A 1 82 ? 6.984 -26.344 -10.578 1 96.56 82 ASP A O 1
ATOM 640 N N . VAL A 1 83 ? 5.578 -26.641 -8.828 1 97.94 83 VAL A N 1
ATOM 641 C CA . VAL A 1 83 ? 6.172 -25.547 -8.086 1 97.94 83 VAL A CA 1
ATOM 642 C C . VAL A 1 83 ? 6.957 -26.078 -6.891 1 97.94 83 VAL A C 1
ATOM 644 O O . VAL A 1 83 ? 8.141 -25.781 -6.734 1 97.94 83 VAL A O 1
ATOM 647 N N . LEU A 1 84 ? 6.395 -27 -6.145 1 95.69 84 LEU A N 1
ATOM 648 C CA . LEU A 1 84 ? 7.016 -27.438 -4.902 1 95.69 84 LEU A CA 1
ATOM 649 C C . LEU A 1 84 ? 8 -28.578 -5.16 1 95.69 84 LEU A C 1
ATOM 651 O O . LEU A 1 84 ? 8.734 -28.984 -4.258 1 95.69 84 LEU A O 1
ATOM 655 N N . GLY A 1 85 ? 7.973 -29.156 -6.367 1 95.75 85 GLY A N 1
ATOM 656 C CA . GLY A 1 85 ? 8.969 -30.141 -6.77 1 95.75 85 GLY A CA 1
ATOM 657 C C . GLY A 1 85 ? 8.656 -31.547 -6.27 1 95.75 85 GLY A C 1
ATOM 658 O O . GLY A 1 85 ? 9.547 -32.406 -6.215 1 95.75 85 GLY A O 1
ATOM 659 N N . GLU A 1 86 ? 7.406 -31.766 -5.824 1 93.31 86 GLU A N 1
ATOM 660 C CA . GLU A 1 86 ? 7.035 -33.125 -5.453 1 93.31 86 GLU A CA 1
ATOM 661 C C . GLU A 1 86 ? 7 -34.062 -6.676 1 93.31 86 GLU A C 1
ATOM 663 O O . GLU A 1 86 ? 6.727 -33.594 -7.789 1 93.31 86 GLU A O 1
ATOM 668 N N . ILE A 1 87 ? 7.355 -35.312 -6.402 1 94.31 87 ILE A N 1
ATOM 669 C CA . ILE A 1 87 ? 7.461 -36.25 -7.504 1 94.31 87 ILE A CA 1
ATOM 670 C C . ILE A 1 87 ? 6.211 -37.156 -7.551 1 94.31 87 ILE A C 1
ATOM 672 O O . ILE A 1 87 ? 5.863 -37.781 -6.559 1 94.31 87 ILE A O 1
ATOM 676 N N . LEU A 1 88 ? 5.516 -37.094 -8.703 1 93.88 88 LEU A N 1
ATOM 677 C CA . LEU A 1 88 ? 4.391 -38 -8.953 1 93.88 88 LEU A CA 1
ATOM 678 C C . LEU A 1 88 ? 4.871 -39.312 -9.523 1 93.88 88 LEU A C 1
ATOM 680 O O . LEU A 1 88 ? 5.531 -39.344 -10.57 1 93.88 88 LEU A O 1
ATOM 684 N N . ASP A 1 89 ? 4.648 -40.375 -8.789 1 94.25 89 ASP A N 1
ATOM 685 C CA . ASP A 1 89 ? 4.84 -41.719 -9.336 1 94.25 89 ASP A CA 1
ATOM 686 C C . ASP A 1 89 ? 3.686 -42.094 -10.258 1 94.25 89 ASP A C 1
ATOM 688 O O . ASP A 1 89 ? 2.586 -42.406 -9.797 1 94.25 89 ASP A O 1
ATOM 692 N N . GLU A 1 90 ? 3.955 -42.125 -11.508 1 92.81 90 GLU A N 1
ATOM 693 C CA . GLU A 1 90 ? 2.891 -42.312 -12.492 1 92.81 90 GLU A CA 1
ATOM 694 C C . GLU A 1 90 ? 2.283 -43.719 -12.383 1 92.81 90 GLU A C 1
ATOM 696 O O . GLU A 1 90 ? 1.109 -43.906 -12.703 1 92.81 90 GLU A O 1
ATOM 701 N N . ASP A 1 91 ? 3.062 -44.625 -11.914 1 95 91 ASP A N 1
ATOM 702 C CA . ASP A 1 91 ? 2.578 -46 -11.789 1 95 91 ASP A CA 1
ATOM 703 C C . ASP A 1 91 ? 1.782 -46.188 -10.5 1 95 91 ASP A C 1
ATOM 705 O O . ASP A 1 91 ? 0.658 -46.688 -10.531 1 95 91 ASP A O 1
ATOM 709 N N . ASP A 1 92 ? 2.324 -45.812 -9.43 1 95 92 ASP A N 1
ATOM 710 C CA . ASP A 1 92 ? 1.718 -46 -8.117 1 95 92 ASP A CA 1
ATOM 711 C C . ASP A 1 92 ? 0.743 -44.875 -7.777 1 95 92 ASP A C 1
ATOM 713 O O . ASP A 1 92 ? -0.049 -45 -6.84 1 95 92 ASP A O 1
ATOM 717 N N . GLN A 1 93 ? 0.853 -43.844 -8.578 1 95.12 93 GLN A N 1
ATOM 718 C CA . GLN A 1 93 ? -0.027 -42.688 -8.406 1 95.12 93 GLN A CA 1
ATOM 719 C C . GLN A 1 93 ? 0.104 -42.094 -7.004 1 95.12 93 GLN A C 1
ATOM 721 O O . GLN A 1 93 ? -0.899 -41.781 -6.359 1 95.12 93 GLN A O 1
ATOM 726 N N . VAL A 1 94 ? 1.298 -42 -6.48 1 93.5 94 VAL A N 1
ATOM 727 C CA . VAL A 1 94 ? 1.614 -41.344 -5.203 1 93.5 94 VAL A CA 1
ATOM 728 C C . VAL A 1 94 ? 2.477 -40.125 -5.441 1 93.5 94 VAL A C 1
ATOM 730 O O . VAL A 1 94 ? 3.227 -40.062 -6.418 1 93.5 94 VAL A O 1
ATOM 733 N N . LEU A 1 95 ? 2.221 -39.125 -4.633 1 92.69 95 LEU A N 1
ATOM 734 C CA . LEU A 1 95 ? 3.057 -37.906 -4.617 1 92.69 95 LEU A CA 1
ATOM 735 C C . LEU A 1 95 ? 4.059 -37.969 -3.471 1 92.69 95 LEU A C 1
ATOM 737 O O . LEU A 1 95 ? 3.686 -38.219 -2.322 1 92.69 95 LEU A O 1
ATOM 741 N N . THR A 1 96 ? 5.387 -37.781 -3.834 1 93.75 96 THR A N 1
ATOM 742 C CA . THR A 1 96 ? 6.453 -37.875 -2.844 1 93.75 96 THR A CA 1
ATOM 743 C C . THR A 1 96 ? 7.227 -36.562 -2.752 1 93.75 96 THR A C 1
ATOM 745 O O . THR A 1 96 ? 7.68 -36.031 -3.766 1 93.75 96 THR A O 1
ATOM 748 N N . GLU A 1 97 ? 7.203 -36 -1.606 1 90.94 97 GLU A N 1
ATOM 749 C CA . GLU A 1 97 ? 8.109 -34.875 -1.33 1 90.94 97 GLU A CA 1
ATOM 750 C C . GLU A 1 97 ? 9.516 -35.375 -1.025 1 90.94 97 GLU A C 1
ATOM 752 O O . GLU A 1 97 ? 9.711 -36.219 -0.136 1 90.94 97 GLU A O 1
ATOM 757 N N . VAL A 1 98 ? 10.469 -34.875 -1.741 1 89.81 98 VAL A N 1
ATOM 758 C CA . VAL A 1 98 ? 11.852 -35.25 -1.511 1 89.81 98 VAL A CA 1
ATOM 759 C C . VAL A 1 98 ? 12.641 -34.094 -0.931 1 89.81 98 VAL A C 1
ATOM 761 O O . VAL A 1 98 ? 12.32 -32.938 -1.191 1 89.81 98 VAL A O 1
ATOM 764 N N . SER A 1 99 ? 13.641 -34.344 -0.063 1 89.69 99 SER A N 1
ATOM 765 C CA . SER A 1 99 ? 14.367 -33.344 0.702 1 89.69 99 SER A CA 1
ATOM 766 C C . SER A 1 99 ? 15.141 -32.406 -0.217 1 89.69 99 SER A C 1
ATOM 768 O O . SER A 1 99 ? 15.398 -31.25 0.138 1 89.69 99 SER A O 1
ATOM 770 N N . ASN A 1 100 ? 15.523 -32.812 -1.336 1 90.19 100 ASN A N 1
ATOM 771 C CA . ASN A 1 100 ? 16.328 -32 -2.223 1 90.19 100 ASN A CA 1
ATOM 772 C C . ASN A 1 100 ? 15.484 -31.375 -3.334 1 90.19 100 ASN A C 1
ATOM 774 O O . ASN A 1 100 ? 16.016 -30.969 -4.371 1 90.19 100 ASN A O 1
ATOM 778 N N . ALA A 1 101 ? 14.164 -31.469 -3.117 1 88.38 101 ALA A N 1
ATOM 779 C CA . ALA A 1 101 ? 13.289 -30.828 -4.094 1 88.38 101 ALA A CA 1
ATOM 780 C C . ALA A 1 101 ? 13.586 -29.344 -4.215 1 88.38 101 ALA A C 1
ATOM 782 O O . ALA A 1 101 ? 13.828 -28.672 -3.211 1 88.38 101 ALA A O 1
ATOM 783 N N . LYS A 1 102 ? 13.695 -28.859 -5.441 1 90.88 102 LYS A N 1
ATOM 784 C CA . LYS A 1 102 ? 13.883 -27.438 -5.676 1 90.88 102 LYS A CA 1
ATOM 785 C C . LYS A 1 102 ? 12.539 -26.734 -5.91 1 90.88 102 LYS A C 1
ATOM 787 O O . LYS A 1 102 ? 11.805 -27.094 -6.836 1 90.88 102 LYS A O 1
ATOM 792 N N . ILE A 1 103 ? 12.219 -25.875 -5.027 1 95.25 103 ILE A N 1
ATOM 793 C CA . ILE A 1 103 ? 11.008 -25.078 -5.188 1 95.25 103 ILE A CA 1
ATOM 794 C C . ILE A 1 103 ? 11.234 -24.016 -6.25 1 95.25 103 ILE A C 1
ATOM 796 O O . ILE A 1 103 ? 12.234 -23.297 -6.211 1 95.25 103 ILE A O 1
ATOM 800 N N . LYS A 1 104 ? 10.352 -23.953 -7.227 1 97.81 104 LYS A N 1
ATOM 801 C CA . LYS A 1 104 ? 10.484 -22.984 -8.297 1 97.81 104 LYS A CA 1
ATOM 802 C C . LYS A 1 104 ? 9.797 -21.672 -7.934 1 97.81 104 LYS A C 1
ATOM 804 O O . LYS A 1 104 ? 8.781 -21.672 -7.234 1 97.81 104 LYS A O 1
ATOM 809 N N . ARG A 1 105 ? 10.328 -20.594 -8.438 1 98.62 105 ARG A N 1
ATOM 810 C CA . ARG A 1 105 ? 9.664 -19.297 -8.305 1 98.62 105 ARG A CA 1
ATOM 811 C C . ARG A 1 105 ? 8.508 -19.172 -9.297 1 98.62 105 ARG A C 1
ATOM 813 O O . ARG A 1 105 ? 8.477 -19.875 -10.312 1 98.62 105 ARG A O 1
ATOM 820 N N . ILE A 1 106 ? 7.586 -18.281 -8.945 1 98.94 106 ILE A N 1
ATOM 821 C CA . ILE A 1 106 ? 6.41 -18.094 -9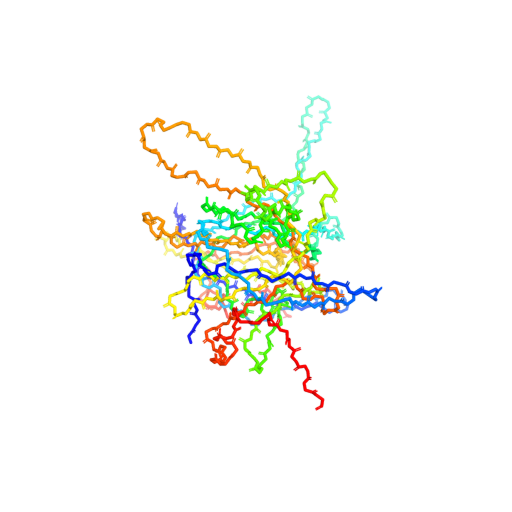.797 1 98.94 106 ILE A CA 1
ATOM 822 C C . ILE A 1 106 ? 6.074 -16.609 -9.914 1 98.94 106 ILE A C 1
ATOM 824 O O . ILE A 1 106 ? 6.578 -15.797 -9.141 1 98.94 106 ILE A O 1
ATOM 828 N N . ALA A 1 107 ? 5.32 -16.266 -10.938 1 98.94 107 ALA A N 1
ATOM 829 C CA . ALA A 1 107 ? 4.453 -15.094 -10.883 1 98.94 107 ALA A CA 1
ATOM 830 C C . ALA A 1 107 ? 3.102 -15.438 -10.266 1 98.94 107 ALA A C 1
ATOM 832 O O . ALA A 1 107 ? 2.582 -16.547 -10.477 1 98.94 107 ALA A O 1
ATOM 833 N N . LEU A 1 108 ? 2.545 -14.609 -9.5 1 98.94 108 LEU A N 1
ATOM 834 C CA . LEU A 1 108 ? 1.255 -14.82 -8.852 1 98.94 108 LEU A CA 1
ATOM 835 C C . LEU A 1 108 ? 0.244 -13.773 -9.305 1 98.94 108 LEU A C 1
ATOM 837 O O . LEU A 1 108 ? 0.519 -12.57 -9.25 1 98.94 108 LEU A O 1
ATOM 841 N N . MET A 1 109 ? -0.88 -14.211 -9.852 1 98.94 109 MET A N 1
ATOM 842 C CA . MET A 1 109 ? -1.955 -13.336 -10.312 1 98.94 109 MET A CA 1
ATOM 843 C C . MET A 1 109 ? -3.236 -13.586 -9.523 1 98.94 109 MET A C 1
ATOM 845 O O . MET A 1 109 ? -3.541 -14.727 -9.172 1 98.94 109 MET A O 1
ATOM 849 N N . PHE A 1 110 ? -3.977 -12.57 -9.258 1 98.81 110 PHE A N 1
ATOM 850 C CA . PHE A 1 110 ? -5.246 -12.641 -8.539 1 98.81 110 PHE A CA 1
ATOM 851 C C . PHE A 1 110 ? -6.055 -11.367 -8.742 1 98.81 110 PHE A C 1
ATOM 853 O O . PHE A 1 110 ? -5.566 -10.406 -9.344 1 98.81 110 PHE A O 1
ATOM 860 N N . GLU A 1 111 ? -7.293 -11.367 -8.266 1 98.19 111 GLU A N 1
ATOM 861 C CA . GLU A 1 111 ? -8.078 -10.141 -8.375 1 98.19 111 GLU A CA 1
ATOM 862 C C . GLU A 1 111 ? -8.898 -9.891 -7.117 1 98.19 111 GLU A C 1
ATOM 864 O O . GLU A 1 111 ? -9.297 -10.836 -6.43 1 98.19 111 GLU A O 1
ATOM 869 N N . PHE A 1 112 ? -9.07 -8.641 -6.762 1 94.56 112 PHE A N 1
ATOM 870 C CA . PHE A 1 112 ? -10.031 -8.148 -5.785 1 94.56 112 PHE A CA 1
ATOM 871 C C . PHE A 1 112 ? -11.211 -7.469 -6.477 1 94.56 112 PHE A C 1
ATOM 873 O O . PHE A 1 112 ? -11.023 -6.738 -7.449 1 94.56 112 PHE A O 1
ATOM 880 N N . ASP A 1 113 ? -12.359 -7.652 -5.953 1 94 113 ASP A N 1
ATOM 881 C CA . ASP A 1 113 ? -13.539 -6.984 -6.508 1 94 113 ASP A CA 1
ATOM 882 C C . ASP A 1 113 ? -13.547 -5.504 -6.145 1 94 113 ASP A C 1
ATOM 884 O O . ASP A 1 113 ? -12.914 -5.094 -5.168 1 94 113 ASP A O 1
ATOM 888 N N . GLY A 1 114 ? -14.164 -4.699 -6.957 1 92.44 114 GLY A N 1
ATOM 889 C CA . GLY A 1 114 ? -14.484 -3.297 -6.738 1 92.44 114 GLY A CA 1
ATOM 890 C C . GLY A 1 114 ? -15.93 -2.965 -7.047 1 92.44 114 GLY A C 1
ATOM 891 O O . GLY A 1 114 ? -16.672 -3.799 -7.578 1 92.44 114 GLY A O 1
ATOM 892 N N . ASP A 1 115 ? -16.359 -1.769 -6.613 1 94 115 ASP A N 1
ATOM 893 C CA . ASP A 1 115 ? -17.734 -1.372 -6.863 1 94 115 ASP A CA 1
ATOM 894 C C . ASP A 1 115 ? -17.969 -1.089 -8.344 1 94 115 ASP A C 1
ATOM 896 O O . ASP A 1 115 ? -19.109 -1.097 -8.82 1 94 115 ASP A O 1
ATOM 900 N N . VAL A 1 116 ? -16.891 -0.827 -9.148 1 96.06 116 VAL A N 1
ATOM 901 C CA . VAL A 1 116 ? -17.016 -0.562 -10.578 1 96.06 116 VAL A CA 1
ATOM 902 C C . VAL A 1 116 ? -16.5 -1.759 -11.375 1 96.06 116 VAL A C 1
ATOM 904 O O . VAL A 1 116 ? -17.219 -2.318 -12.203 1 96.06 116 VAL A O 1
ATOM 907 N N . LYS A 1 117 ? -15.312 -2.211 -11.172 1 97.06 117 LYS A N 1
ATOM 908 C CA . LYS A 1 117 ? -14.648 -3.307 -11.867 1 97.06 117 LYS A CA 1
ATOM 909 C C . LYS A 1 117 ? -13.617 -3.982 -10.977 1 97.06 117 LYS A C 1
ATOM 911 O O . LYS A 1 117 ? -12.922 -3.312 -10.211 1 97.06 117 LYS A O 1
ATOM 916 N N . ALA A 1 118 ? -13.516 -5.277 -11.117 1 97.19 118 ALA A N 1
ATOM 917 C CA . ALA A 1 118 ? -12.469 -5.984 -10.383 1 97.19 118 ALA A CA 1
ATOM 918 C C . ALA A 1 118 ? -11.078 -5.488 -10.789 1 97.19 118 ALA A C 1
ATOM 920 O O . ALA A 1 118 ? -10.82 -5.254 -11.969 1 97.19 118 ALA A O 1
ATOM 921 N N . THR A 1 119 ? -10.227 -5.289 -9.797 1 97.75 119 THR A N 1
ATOM 922 C CA . THR A 1 119 ? -8.82 -4.977 -10.062 1 97.75 119 THR A CA 1
ATOM 923 C C . THR A 1 119 ? -7.973 -6.242 -10.055 1 97.75 119 THR A C 1
ATOM 925 O O . THR A 1 119 ? -7.977 -6.988 -9.078 1 97.75 119 THR A O 1
ATOM 928 N N . ARG A 1 120 ? -7.285 -6.523 -11.125 1 98.81 120 ARG A N 1
ATOM 929 C CA . ARG A 1 120 ? -6.406 -7.68 -11.25 1 98.81 120 ARG A CA 1
ATOM 930 C C . ARG A 1 120 ? -4.965 -7.309 -10.922 1 98.81 120 ARG A C 1
ATOM 932 O O . ARG A 1 120 ? -4.473 -6.262 -11.352 1 98.81 120 ARG A O 1
ATOM 939 N N . HIS A 1 121 ? -4.301 -8.141 -10.117 1 98.88 121 HIS A N 1
ATOM 940 C CA . HIS A 1 121 ? -2.951 -7.895 -9.625 1 98.88 121 HIS A CA 1
ATOM 941 C C . HIS A 1 121 ? -1.979 -8.961 -10.117 1 98.88 121 HIS A C 1
ATOM 943 O O . HIS A 1 121 ? -2.367 -10.109 -10.328 1 98.88 121 HIS A O 1
ATOM 949 N N . LEU A 1 122 ? -0.789 -8.523 -10.328 1 98.94 122 LEU A N 1
ATOM 950 C CA . LEU A 1 122 ? 0.319 -9.383 -10.727 1 98.94 122 LEU A CA 1
ATOM 951 C C . LEU A 1 122 ? 1.551 -9.117 -9.867 1 98.94 122 LEU A C 1
ATOM 953 O O . LEU A 1 122 ? 2.014 -7.977 -9.781 1 98.94 122 LEU A O 1
ATOM 957 N N . LEU A 1 123 ? 2.041 -10.109 -9.156 1 98.88 123 LEU A N 1
ATOM 958 C CA . LEU A 1 123 ? 3.354 -10.141 -8.516 1 98.88 123 LEU A CA 1
ATOM 959 C C . LEU A 1 123 ? 4.355 -10.906 -9.375 1 98.88 123 LEU A C 1
ATOM 961 O O . LEU A 1 123 ? 4.117 -12.07 -9.719 1 98.88 123 LEU A O 1
ATOM 965 N N . TYR A 1 124 ? 5.496 -10.344 -9.672 1 98.75 124 TYR A N 1
ATOM 966 C CA . TYR A 1 124 ? 6.293 -10.828 -10.797 1 98.75 124 TYR A CA 1
ATOM 967 C C . TYR A 1 124 ? 7.254 -11.922 -10.352 1 98.75 124 TYR A C 1
ATOM 969 O O . TYR A 1 124 ? 7.637 -12.781 -11.148 1 98.75 124 TYR A O 1
ATOM 977 N N . ASN A 1 125 ? 7.773 -11.883 -9.242 1 98.75 125 ASN A N 1
ATOM 978 C CA . ASN A 1 125 ? 8.844 -12.75 -8.766 1 98.75 125 ASN A CA 1
ATOM 979 C C . ASN A 1 125 ? 8.586 -13.234 -7.344 1 98.75 125 ASN A C 1
ATOM 981 O O . ASN A 1 125 ? 9.07 -12.641 -6.383 1 98.75 125 ASN A O 1
ATOM 985 N N . VAL A 1 126 ? 7.938 -14.406 -7.227 1 98.88 126 VAL A N 1
ATOM 986 C CA . VAL A 1 126 ? 7.414 -14.859 -5.945 1 98.88 126 VAL A CA 1
ATOM 987 C C . VAL A 1 126 ? 8.078 -16.172 -5.551 1 98.88 126 VAL A C 1
ATOM 989 O O . VAL A 1 126 ? 8.086 -17.141 -6.328 1 98.88 126 VAL A O 1
ATOM 992 N N . SER A 1 127 ? 8.672 -16.172 -4.414 1 98.56 127 SER A N 1
ATOM 993 C CA . SER A 1 127 ? 9.172 -17.391 -3.785 1 98.56 127 SER A CA 1
ATOM 994 C C . SER A 1 127 ? 8.227 -17.891 -2.707 1 98.56 127 SER A C 1
ATOM 996 O O . SER A 1 127 ? 7.875 -17.156 -1.783 1 98.56 127 SER A O 1
ATOM 998 N N . VAL A 1 128 ? 7.852 -19.172 -2.814 1 98.06 128 VAL A N 1
ATOM 999 C CA . VAL A 1 128 ? 6.891 -19.719 -1.859 1 98.06 128 VAL A CA 1
ATOM 1000 C C . VAL A 1 128 ? 7.609 -20.656 -0.88 1 98.06 128 VAL A C 1
ATOM 1002 O O . VAL A 1 128 ? 8.633 -21.25 -1.216 1 98.06 128 VAL A O 1
ATOM 1005 N N . SER A 1 129 ? 6.996 -20.734 0.275 1 95.19 129 SER A N 1
ATOM 1006 C CA . SER A 1 129 ? 7.465 -21.688 1.266 1 95.19 129 SER A CA 1
ATOM 1007 C C . SER A 1 129 ? 6.648 -22.984 1.215 1 95.19 129 SER A C 1
ATOM 1009 O O . SER A 1 129 ? 5.508 -22.984 0.748 1 95.19 129 SER A O 1
ATOM 1011 N N . ARG A 1 130 ? 7.293 -24.062 1.65 1 93.12 130 ARG A N 1
ATOM 1012 C CA . ARG A 1 130 ? 6.523 -25.297 1.817 1 93.12 130 ARG A CA 1
ATOM 1013 C C . ARG A 1 130 ? 5.379 -25.094 2.801 1 93.12 130 ARG A C 1
ATOM 1015 O O . ARG A 1 130 ? 5.582 -24.578 3.902 1 93.12 130 ARG A O 1
ATOM 1022 N N . PRO A 1 131 ? 4.227 -25.438 2.318 1 90.75 131 PRO A N 1
ATOM 1023 C CA . PRO A 1 131 ? 3.105 -25.234 3.238 1 90.75 131 PRO A CA 1
ATOM 1024 C C . PRO A 1 131 ? 3.084 -26.25 4.379 1 90.75 131 PRO A C 1
ATOM 1026 O O . PRO A 1 131 ? 3.566 -27.375 4.219 1 90.75 131 PRO A O 1
ATOM 1029 N N . GLY A 1 132 ? 2.609 -25.766 5.582 1 78 132 GLY A N 1
ATOM 1030 C CA . GLY A 1 132 ? 2.285 -26.719 6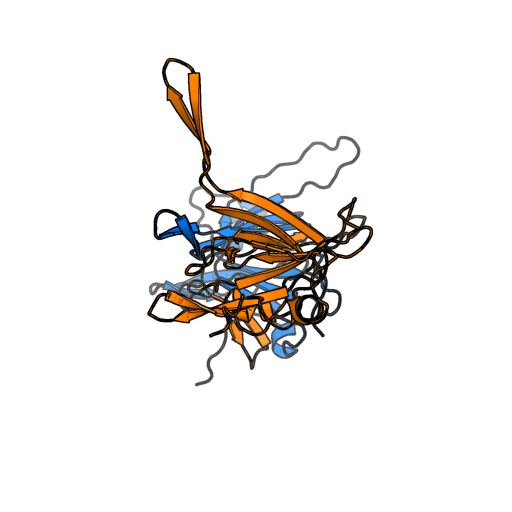.629 1 78 132 GLY A CA 1
ATOM 1031 C C . GLY A 1 132 ? 0.997 -27.469 6.371 1 78 132 GLY A C 1
ATOM 1032 O O . GLY A 1 132 ? 0.22 -27.094 5.488 1 78 132 GLY A O 1
ATOM 1033 N N . PHE A 1 133 ? 0.907 -28.719 6.82 1 73.81 133 PHE A N 1
ATOM 1034 C CA . PHE A 1 133 ? -0.308 -29.516 6.691 1 73.81 133 PHE A CA 1
ATOM 1035 C C . PHE A 1 133 ? -0.933 -29.781 8.055 1 73.81 133 PHE A C 1
ATOM 1037 O O . PHE A 1 133 ? -0.222 -29.906 9.055 1 73.81 133 PHE A O 1
ATOM 1044 N N . GLY A 1 134 ? -2.27 -29.328 8.125 1 64 134 GLY A N 1
ATOM 1045 C CA . GLY A 1 134 ? -2.953 -29.688 9.359 1 64 134 GLY A CA 1
ATOM 1046 C C . GLY A 1 134 ? -4.449 -29.859 9.18 1 64 134 GLY A C 1
ATOM 1047 O O . GLY A 1 134 ? -5.031 -29.344 8.219 1 64 134 GLY A O 1
ATOM 1048 N N . SER A 1 135 ? -4.977 -30.891 9.609 1 65.12 135 SER A N 1
ATOM 1049 C CA . SER A 1 135 ? -6.418 -31.125 9.656 1 65.12 135 SER A CA 1
ATOM 1050 C C . SER A 1 135 ? -6.871 -31.484 11.07 1 65.12 135 SER A C 1
ATOM 1052 O O . SER A 1 135 ? -6.078 -31.953 11.883 1 65.12 135 SER A O 1
ATOM 1054 N N . SER A 1 136 ? -7.93 -30.766 11.5 1 60.19 136 SER A N 1
ATOM 1055 C CA . SER A 1 136 ? -8.469 -31.141 12.805 1 60.19 136 SER A CA 1
ATOM 1056 C C . SER A 1 136 ? -9.656 -32.094 12.648 1 60.19 136 SER A C 1
ATOM 1058 O O . SER A 1 136 ? -10.336 -32.094 11.617 1 60.19 136 SER A O 1
ATOM 1060 N N . THR A 1 137 ? -9.711 -33.125 13.586 1 58.88 137 THR A N 1
ATOM 1061 C CA . THR A 1 137 ? -10.883 -34 13.633 1 58.88 137 THR A CA 1
ATOM 1062 C C . THR A 1 137 ? -12.164 -33.188 13.773 1 58.88 137 THR A C 1
ATOM 1064 O O . THR A 1 137 ? -12.141 -32.062 14.328 1 58.88 137 THR A O 1
ATOM 1067 N N . LYS A 1 138 ? -13.219 -33.5 13.109 1 54.06 138 LYS A N 1
ATOM 1068 C CA . LYS A 1 138 ? -14.531 -32.906 12.984 1 54.06 138 LYS A CA 1
ATOM 1069 C C . LYS A 1 138 ? -15.141 -32.625 14.352 1 54.06 138 LYS A C 1
ATOM 1071 O O . LYS A 1 138 ? -15.734 -33.5 14.969 1 54.06 138 LYS A O 1
ATOM 1076 N N . SER A 1 139 ? -14.539 -32.031 15.281 1 48.22 139 SER A N 1
ATOM 1077 C CA . SER A 1 139 ? -15.664 -31.844 16.188 1 48.22 139 SER A CA 1
ATOM 1078 C C . SER A 1 139 ? -16.812 -31.078 15.508 1 48.22 139 SER A C 1
ATOM 1080 O O . SER A 1 139 ? -16.641 -30.562 14.406 1 48.22 139 SER A O 1
ATOM 1082 N N . ASP A 1 140 ? -17.859 -30.391 16.125 1 45.78 140 ASP A N 1
ATOM 1083 C CA . ASP A 1 140 ? -19.062 -29.719 15.633 1 45.78 140 ASP A CA 1
ATOM 1084 C C . ASP A 1 140 ? -18.75 -28.812 14.445 1 45.78 140 ASP A C 1
ATOM 1086 O O . ASP A 1 140 ? -19.344 -28.953 13.375 1 45.78 140 ASP A O 1
ATOM 1090 N N . LYS A 1 141 ? -18.844 -27.297 14.586 1 51.72 141 LYS A N 1
ATOM 1091 C CA . LYS A 1 141 ? -18.953 -26.312 13.523 1 51.72 141 LYS A CA 1
ATOM 1092 C C . LYS A 1 141 ? -17.766 -26.375 12.586 1 51.72 141 LYS A C 1
ATOM 1094 O O . LYS A 1 141 ? -16.656 -25.984 12.961 1 51.72 141 LYS A O 1
ATOM 1099 N N . THR A 1 142 ? -17.453 -27.406 11.82 1 54.22 142 THR A N 1
ATOM 1100 C CA . THR A 1 142 ? -16.25 -27.812 11.102 1 54.22 142 THR A CA 1
ATOM 1101 C C . THR A 1 142 ? -15.883 -26.766 10.039 1 54.22 142 THR A C 1
ATOM 1103 O O . THR A 1 142 ? -16.609 -26.594 9.062 1 54.22 142 THR A O 1
ATOM 1106 N N . GLU A 1 143 ? -15.445 -25.625 10.422 1 61.59 143 GLU A N 1
ATOM 1107 C CA . GLU A 1 143 ? -14.898 -24.797 9.344 1 61.59 143 GLU A CA 1
ATOM 1108 C C . GLU A 1 143 ? -13.836 -25.562 8.555 1 61.59 143 GLU A C 1
ATOM 1110 O O . GLU A 1 143 ? -13.031 -26.297 9.133 1 61.59 143 GLU A O 1
ATOM 1115 N N . PRO A 1 144 ? -14.078 -25.609 7.203 1 70.75 144 PRO A N 1
ATOM 1116 C CA . PRO A 1 144 ? -13.086 -26.312 6.383 1 70.75 144 PRO A CA 1
ATOM 1117 C C . PRO A 1 144 ? -11.656 -25.891 6.688 1 70.75 144 PRO A C 1
ATOM 1119 O O . PRO A 1 144 ? -11.414 -24.734 7.035 1 70.75 144 PRO A O 1
ATOM 1122 N N . ASN A 1 145 ? -10.828 -26.891 6.859 1 80 145 ASN A N 1
ATOM 1123 C CA . ASN A 1 145 ? -9.398 -26.625 6.977 1 80 145 ASN A CA 1
ATOM 1124 C C . ASN A 1 145 ? -8.859 -25.922 5.734 1 80 145 ASN A C 1
ATOM 1126 O O . ASN A 1 145 ? -9.328 -26.172 4.621 1 80 145 ASN A O 1
ATOM 1130 N N . THR A 1 146 ? -8.094 -24.875 5.949 1 86.75 146 THR A N 1
ATOM 1131 C CA . THR A 1 146 ? -7.391 -24.219 4.852 1 86.75 146 THR A CA 1
ATOM 1132 C C . THR A 1 146 ? -5.891 -24.484 4.93 1 86.75 146 THR A C 1
ATOM 1134 O O . THR A 1 146 ? -5.391 -24.953 5.957 1 86.75 146 THR A O 1
ATOM 1137 N N . THR A 1 147 ? -5.25 -24.469 3.881 1 91.56 147 THR A N 1
ATOM 1138 C CA . THR A 1 147 ? -3.793 -24.469 3.803 1 91.56 147 THR A CA 1
ATOM 1139 C C . THR A 1 147 ? -3.252 -23.047 3.715 1 91.56 147 THR A C 1
ATOM 1141 O O . THR A 1 147 ? -3.77 -22.219 2.955 1 91.56 147 THR A O 1
ATOM 1144 N N . GLU A 1 148 ? -2.268 -22.781 4.605 1 93.12 148 GLU A N 1
ATOM 1145 C CA . GLU A 1 148 ? -1.596 -21.484 4.555 1 93.12 148 GLU A CA 1
ATOM 1146 C C . GLU A 1 148 ? -0.336 -21.547 3.697 1 93.12 148 GLU A C 1
ATOM 1148 O O . GLU A 1 148 ? 0.561 -22.359 3.961 1 93.12 148 GLU A O 1
ATOM 1153 N N . LEU A 1 149 ? -0.301 -20.75 2.686 1 96.12 149 LEU A N 1
ATOM 1154 C CA . LEU A 1 149 ? 0.876 -20.609 1.836 1 96.12 149 LEU A CA 1
ATOM 1155 C C . LEU A 1 149 ? 1.572 -19.281 2.1 1 96.12 149 LEU A C 1
ATOM 1157 O O . LEU A 1 149 ? 0.99 -18.219 1.878 1 96.12 149 LEU A O 1
ATOM 1161 N N . LYS A 1 150 ? 2.779 -19.359 2.613 1 96.88 150 LYS A N 1
ATOM 1162 C CA . LYS A 1 150 ? 3.6 -18.156 2.795 1 96.88 150 LYS A CA 1
ATOM 1163 C C . LYS A 1 150 ? 4.484 -17.906 1.578 1 96.88 150 LYS A C 1
ATOM 1165 O O . LYS A 1 150 ? 4.965 -18.859 0.948 1 96.88 150 LYS A O 1
ATOM 1170 N N . PHE A 1 151 ? 4.727 -16.609 1.295 1 98.19 151 PHE A N 1
ATOM 1171 C CA . PHE A 1 151 ? 5.57 -16.312 0.143 1 98.19 151 PHE A CA 1
ATOM 1172 C C . PHE A 1 151 ? 6.219 -14.938 0.283 1 98.19 151 PHE A C 1
ATOM 1174 O O . PHE A 1 151 ? 5.832 -14.148 1.147 1 98.19 151 PHE A O 1
ATOM 1181 N N . VAL A 1 152 ? 7.27 -14.719 -0.447 1 98.31 152 VAL A N 1
ATOM 1182 C CA . VAL A 1 152 ? 7.93 -13.43 -0.601 1 98.31 152 VAL A CA 1
ATOM 1183 C C . VAL A 1 152 ? 7.895 -13 -2.066 1 98.31 152 VAL A C 1
ATOM 1185 O O . VAL A 1 152 ? 8.305 -13.758 -2.949 1 98.31 152 VAL A O 1
ATOM 1188 N N . ALA A 1 153 ? 7.27 -11.844 -2.34 1 98.69 153 ALA A N 1
ATOM 1189 C CA . ALA A 1 153 ? 7.285 -11.242 -3.668 1 98.69 153 ALA A CA 1
ATOM 1190 C C . ALA A 1 153 ? 8.398 -10.211 -3.791 1 98.69 153 ALA A C 1
ATOM 1192 O O . ALA A 1 153 ? 8.43 -9.227 -3.047 1 98.69 153 ALA A O 1
ATOM 1193 N N . SER A 1 154 ? 9.305 -10.422 -4.684 1 98.06 154 SER A N 1
ATOM 1194 C CA . SER A 1 154 ? 10.422 -9.523 -4.941 1 98.06 154 SER A CA 1
ATOM 1195 C C . SER A 1 154 ? 10.297 -8.859 -6.312 1 98.06 154 SER A C 1
ATOM 1197 O O . SER A 1 154 ? 9.391 -9.195 -7.086 1 98.06 154 SER A O 1
ATOM 1199 N N . GLN A 1 155 ? 11.172 -7.898 -6.516 1 97.38 155 GLN A N 1
ATOM 1200 C CA . GLN A 1 155 ? 11.18 -7.203 -7.797 1 97.38 155 GLN A CA 1
ATOM 1201 C C . GLN A 1 155 ? 11.562 -8.148 -8.938 1 97.38 155 GLN A C 1
ATOM 1203 O O . GLN A 1 155 ? 12.352 -9.07 -8.742 1 97.38 155 GLN A O 1
ATOM 1208 N N . HIS A 1 156 ? 10.984 -7.867 -10.141 1 97.62 156 HIS A N 1
ATOM 1209 C CA . HIS A 1 156 ? 11.508 -8.469 -11.359 1 97.62 156 HIS A CA 1
ATOM 1210 C C . HIS A 1 156 ? 12.984 -8.133 -11.547 1 97.62 156 HIS A C 1
ATOM 1212 O O . HIS A 1 156 ? 13.383 -6.973 -11.43 1 97.62 156 HIS A O 1
ATOM 1218 N N . PRO A 1 157 ? 13.797 -9.109 -11.844 1 95.25 157 PRO A N 1
ATOM 1219 C CA . PRO A 1 157 ? 15.242 -8.875 -11.852 1 95.25 157 PRO A CA 1
ATOM 1220 C C . PRO A 1 157 ? 15.672 -7.883 -12.93 1 95.25 157 PRO A C 1
ATOM 1222 O O . PRO A 1 157 ? 16.672 -7.188 -12.766 1 95.25 157 PRO A O 1
ATOM 1225 N N . GLU A 1 158 ? 15.016 -7.785 -14.023 1 93.38 158 GLU A N 1
ATOM 1226 C CA . GLU A 1 158 ? 15.422 -6.914 -15.117 1 93.38 158 GLU A CA 1
ATOM 1227 C C . GLU A 1 158 ? 14.695 -5.57 -15.047 1 93.38 158 GLU A C 1
ATOM 1229 O O . GLU A 1 158 ? 15.328 -4.516 -15.156 1 93.38 158 GLU A O 1
ATOM 1234 N N . THR A 1 159 ? 13.398 -5.602 -14.883 1 94.44 159 THR A N 1
ATOM 1235 C CA . THR A 1 159 ? 12.602 -4.391 -15.023 1 94.44 159 THR A CA 1
ATOM 1236 C C . THR A 1 159 ? 12.477 -3.664 -13.688 1 94.44 159 THR A C 1
ATOM 1238 O O . THR A 1 159 ? 12.078 -2.498 -13.641 1 94.44 159 THR A O 1
ATOM 1241 N N . LEU A 1 160 ? 12.711 -4.359 -12.562 1 95.5 160 LEU A N 1
ATOM 1242 C CA . LEU A 1 160 ? 12.602 -3.857 -11.195 1 95.5 160 LEU A CA 1
ATOM 1243 C C . LEU A 1 160 ? 11.141 -3.707 -10.789 1 95.5 160 LEU A C 1
ATOM 1245 O O . LEU A 1 160 ? 10.844 -3.17 -9.719 1 95.5 160 LEU A O 1
ATOM 1249 N N . ASN A 1 161 ? 10.18 -4.234 -11.68 1 97.62 161 ASN A N 1
ATOM 1250 C CA . ASN A 1 161 ? 8.766 -4.234 -11.32 1 97.62 161 ASN A CA 1
ATOM 1251 C C . ASN A 1 161 ? 8.492 -5.164 -10.141 1 97.62 161 ASN A C 1
ATOM 1253 O O . ASN A 1 161 ? 8.914 -6.32 -10.148 1 97.62 161 ASN A O 1
ATOM 1257 N N . VAL A 1 162 ? 7.809 -4.629 -9.156 1 97.44 162 VAL A N 1
ATOM 1258 C CA . VAL A 1 162 ? 7.406 -5.445 -8.016 1 97.44 162 VAL A CA 1
ATOM 1259 C C . VAL A 1 162 ? 5.996 -5.984 -8.234 1 97.44 162 VAL A C 1
ATOM 1261 O O . VAL A 1 162 ? 5.758 -7.188 -8.141 1 97.44 162 VAL A O 1
ATOM 1264 N N . LYS A 1 163 ? 5.062 -5.188 -8.539 1 98.06 163 LYS A N 1
ATOM 1265 C CA . LYS A 1 163 ? 3.672 -5.559 -8.781 1 98.06 163 LYS A CA 1
ATOM 1266 C C . LYS A 1 163 ? 3.033 -4.645 -9.828 1 98.06 163 LYS A C 1
ATOM 1268 O O . LYS A 1 163 ? 3.414 -3.48 -9.953 1 98.06 163 LYS A O 1
ATOM 1273 N N . THR A 1 164 ? 2.168 -5.145 -10.578 1 98.5 164 THR A N 1
ATOM 1274 C CA . THR A 1 164 ? 1.351 -4.418 -11.547 1 98.5 164 THR A CA 1
ATOM 1275 C C . THR A 1 164 ? -0.128 -4.742 -11.352 1 98.5 164 THR A C 1
ATOM 1277 O O . THR A 1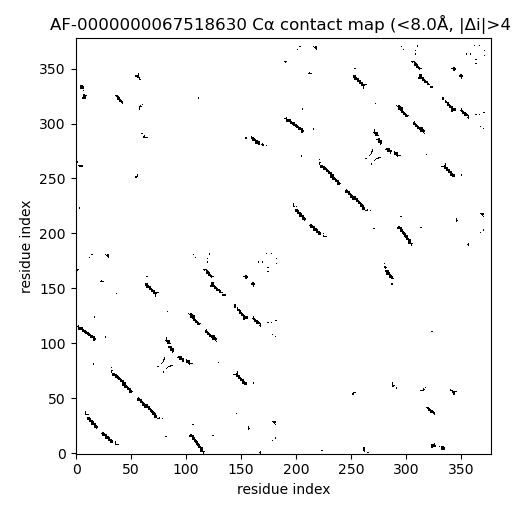 164 ? -0.486 -5.883 -11.055 1 98.5 164 THR A O 1
ATOM 1280 N N . SER A 1 165 ? -0.958 -3.75 -11.445 1 98.56 165 SER A N 1
ATOM 1281 C CA . SER A 1 165 ? -2.396 -3.969 -11.352 1 98.56 165 SER A CA 1
ATOM 1282 C C . SER A 1 165 ? -3.143 -3.268 -12.477 1 98.56 165 SER A C 1
ATOM 1284 O O . SER A 1 165 ? -2.695 -2.232 -12.977 1 98.56 165 SER A O 1
ATOM 1286 N N . THR A 1 166 ? -4.277 -3.809 -12.859 1 98.69 166 THR A N 1
ATOM 1287 C CA . THR A 1 166 ? -5.172 -3.16 -13.812 1 98.69 166 THR A CA 1
ATOM 1288 C C . THR A 1 166 ? -5.957 -2.037 -13.133 1 98.69 166 THR A C 1
ATOM 1290 O O . THR A 1 166 ? -5.887 -1.872 -11.914 1 98.69 166 THR A O 1
ATOM 1293 N N . LYS A 1 167 ? -6.566 -1.241 -13.891 1 97.5 167 LYS A N 1
ATOM 1294 C CA . LYS A 1 167 ? -7.559 -0.271 -13.438 1 97.5 167 LYS A CA 1
ATOM 1295 C C . LYS A 1 167 ? -8.828 -0.356 -14.281 1 97.5 167 LYS A C 1
ATOM 1297 O O . LYS A 1 167 ? -8.914 -1.17 -15.203 1 97.5 167 LYS A O 1
ATOM 1302 N N . VAL A 1 168 ? -9.781 0.481 -13.961 1 96.94 168 VAL A N 1
ATOM 1303 C CA . VAL A 1 168 ? -11.094 0.404 -14.594 1 96.94 168 VAL A CA 1
ATOM 1304 C C . VAL A 1 168 ? -10.969 0.643 -16.094 1 96.94 168 VAL A C 1
ATOM 1306 O O . VAL A 1 168 ? -11.68 0.027 -16.891 1 96.94 168 VAL A O 1
ATOM 1309 N N . THR A 1 169 ? -9.961 1.439 -16.531 1 97.19 169 THR A N 1
ATOM 1310 C CA . THR A 1 169 ? -9.867 1.868 -17.938 1 97.19 169 THR A CA 1
ATOM 1311 C C . THR A 1 169 ? -8.875 1 -18.703 1 97.19 169 THR A C 1
ATOM 1313 O O . THR A 1 169 ? -8.562 1.285 -19.859 1 97.19 169 THR A O 1
ATOM 1316 N N . THR A 1 170 ? -8.344 -0.034 -18.062 1 98.12 170 THR A N 1
ATOM 1317 C CA . THR A 1 170 ? -7.461 -0.94 -18.797 1 98.12 170 THR A CA 1
ATOM 1318 C C . THR A 1 170 ? -8.172 -1.531 -20 1 98.12 170 THR A C 1
ATOM 1320 O O . THR A 1 170 ? -9.289 -2.039 -19.891 1 98.12 170 THR A O 1
ATOM 1323 N N . PRO A 1 171 ? -7.5 -1.505 -21.188 1 97.81 171 PRO A N 1
ATOM 1324 C CA . PRO A 1 171 ? -8.148 -2.035 -22.391 1 97.81 171 PRO A CA 1
ATOM 1325 C C . PRO A 1 171 ? -8.523 -3.51 -22.266 1 97.81 171 PRO A C 1
ATOM 1327 O O . PRO A 1 171 ? -7.785 -4.285 -21.656 1 97.81 171 PRO A O 1
ATOM 1330 N N . ALA A 1 172 ? -9.594 -3.852 -22.906 1 97.44 172 ALA A N 1
ATOM 1331 C CA . ALA A 1 172 ? -10.172 -5.188 -22.812 1 97.44 172 ALA A CA 1
ATOM 1332 C C . ALA A 1 172 ? -9.148 -6.258 -23.188 1 97.44 172 ALA A C 1
ATOM 1334 O O . ALA A 1 172 ? -9.094 -7.324 -22.562 1 97.44 172 ALA A O 1
ATOM 1335 N N . GLY A 1 173 ? -8.391 -6.016 -24.234 1 97.25 173 GLY A N 1
ATOM 1336 C CA . GLY A 1 173 ? -7.414 -6.996 -24.672 1 97.25 173 GLY A CA 1
ATOM 1337 C C . GLY A 1 173 ? -6.406 -7.355 -23.594 1 97.25 173 GLY A C 1
ATOM 1338 O O . GLY A 1 173 ? -6.02 -8.516 -23.453 1 97.25 173 GLY A O 1
ATOM 1339 N N . ILE A 1 174 ? -5.953 -6.359 -22.859 1 97.5 174 ILE A N 1
ATOM 1340 C CA . ILE A 1 174 ? -4.992 -6.578 -21.781 1 97.5 174 ILE A CA 1
ATOM 1341 C C . ILE A 1 174 ? -5.695 -7.195 -20.578 1 97.5 174 ILE A C 1
ATOM 1343 O O . ILE A 1 174 ? -5.215 -8.18 -20 1 97.5 174 ILE A O 1
ATOM 1347 N N . TYR A 1 175 ? -6.859 -6.621 -20.219 1 98.44 175 TYR A N 1
ATOM 1348 C CA . TYR A 1 175 ? -7.625 -7.078 -19.062 1 98.44 175 TYR A CA 1
ATOM 1349 C C . TYR A 1 175 ? -8.016 -8.547 -19.219 1 98.44 175 TYR A C 1
ATOM 1351 O O . TYR A 1 175 ? -7.832 -9.336 -18.281 1 98.44 175 TYR A O 1
ATOM 1359 N N . ASP A 1 176 ? -8.508 -8.953 -20.359 1 98 176 ASP A N 1
ATOM 1360 C CA . ASP A 1 176 ? -9.016 -10.305 -20.578 1 98 176 ASP A CA 1
ATOM 1361 C C . ASP A 1 176 ? -7.867 -11.312 -20.672 1 98 176 ASP A C 1
ATOM 1363 O O . ASP A 1 176 ? -8.062 -12.5 -20.422 1 98 176 ASP A O 1
ATOM 1367 N N . ALA A 1 177 ? -6.684 -10.852 -21 1 98.19 177 ALA A N 1
ATOM 1368 C CA . ALA A 1 177 ? -5.543 -11.742 -21.188 1 98.19 177 ALA A CA 1
ATOM 1369 C C . ALA A 1 177 ? -4.746 -11.898 -19.906 1 98.19 177 ALA A C 1
ATOM 1371 O O . ALA A 1 177 ? -3.754 -12.625 -19.859 1 98.19 177 ALA A O 1
ATOM 1372 N N . TRP A 1 178 ? -5.156 -11.258 -18.859 1 98.75 178 TRP A N 1
ATOM 1373 C CA . TRP A 1 178 ? -4.379 -11.133 -17.625 1 98.75 178 TRP A CA 1
ATOM 1374 C C . TRP A 1 178 ? -4.02 -12.5 -17.062 1 98.75 178 TRP A C 1
ATOM 1376 O O . TRP A 1 178 ? -2.949 -12.68 -16.484 1 98.75 178 TRP A O 1
ATOM 1386 N N . TYR A 1 179 ? -4.906 -13.5 -17.297 1 98.81 179 TYR A N 1
ATOM 1387 C CA . TYR A 1 17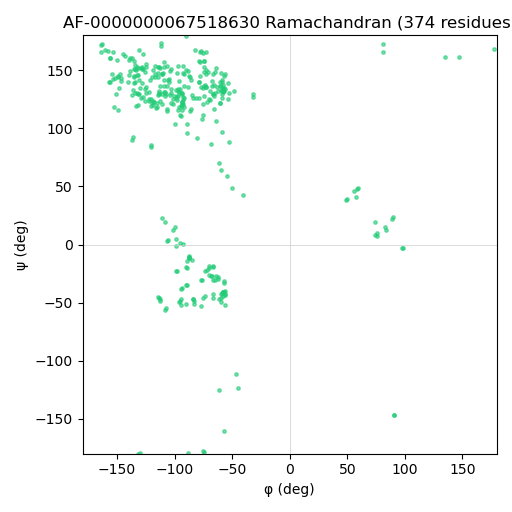9 ? -4.684 -14.828 -16.734 1 98.81 179 TYR A CA 1
ATOM 1388 C C . TYR A 1 179 ? -4.242 -15.812 -17.812 1 98.81 179 TYR A C 1
ATOM 1390 O O . TYR A 1 179 ? -4.082 -17 -17.531 1 98.81 179 TYR A O 1
ATOM 1398 N N . THR A 1 180 ? -4.059 -15.375 -19.016 1 98.44 180 THR A N 1
ATOM 1399 C CA . THR A 1 180 ? -3.615 -16.234 -20.109 1 98.44 180 THR A CA 1
ATOM 1400 C C . THR A 1 180 ? -2.098 -16.172 -20.25 1 98.44 180 THR A C 1
ATOM 1402 O O . THR A 1 180 ? -1.467 -17.172 -20.594 1 98.44 180 THR A O 1
ATOM 1405 N N . LYS A 1 181 ? -1.583 -15.031 -20.047 1 98.06 181 LYS A N 1
ATOM 1406 C CA . LYS A 1 181 ? -0.144 -14.789 -20.094 1 98.06 181 LYS A CA 1
ATOM 1407 C C . LYS A 1 181 ? 0.258 -13.703 -19.094 1 98.06 181 LYS A C 1
ATOM 1409 O O . LYS A 1 181 ? -0.453 -12.711 -18.938 1 98.06 181 LYS A O 1
ATOM 1414 N N . VAL A 1 182 ? 1.458 -13.977 -18.453 1 98.69 182 VAL A N 1
ATOM 1415 C CA . VAL A 1 182 ? 1.951 -12.953 -17.531 1 98.69 182 VAL A CA 1
ATOM 1416 C C . VAL A 1 182 ? 2.152 -11.641 -18.281 1 98.69 182 VAL A C 1
ATOM 1418 O O . VAL A 1 182 ? 2.807 -11.609 -19.328 1 98.69 182 VAL A O 1
ATOM 1421 N N . TYR A 1 183 ? 1.606 -10.562 -17.75 1 98.38 183 TYR A N 1
ATOM 1422 C CA . TYR A 1 183 ? 1.727 -9.25 -18.375 1 98.38 183 TYR A CA 1
ATOM 1423 C C . TYR A 1 183 ? 3.146 -8.711 -18.234 1 98.38 183 TYR A C 1
ATOM 1425 O O . TYR A 1 183 ? 3.674 -8.602 -17.125 1 98.38 183 TYR A O 1
ATOM 1433 N N . GLU A 1 184 ? 3.725 -8.43 -19.281 1 95.56 184 GLU A N 1
ATOM 1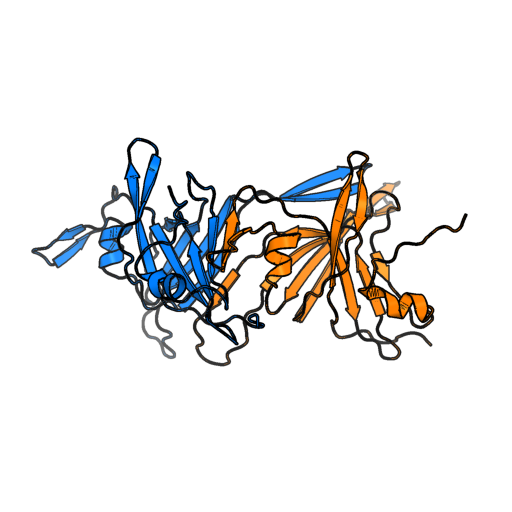434 C CA . GLU A 1 184 ? 4.965 -7.672 -19.422 1 95.56 184 GLU A CA 1
ATOM 1435 C C . GLU A 1 184 ? 4.875 -6.664 -20.562 1 95.56 184 GLU A C 1
ATOM 1437 O O . GLU A 1 184 ? 4.512 -7.02 -21.688 1 95.56 184 GLU A O 1
ATOM 1442 N N . LYS A 1 185 ? 5.23 -5.457 -20.156 1 91.25 185 LYS A N 1
ATOM 1443 C CA . LYS A 1 185 ? 5.145 -4.449 -21.219 1 91.25 185 LYS A CA 1
ATOM 1444 C C . LYS A 1 185 ? 6.066 -4.797 -22.375 1 91.25 185 LYS A C 1
ATOM 1446 O O . LYS A 1 185 ? 7.238 -5.117 -22.172 1 91.25 185 LYS A O 1
ATOM 1451 N N . VAL A 1 186 ? 5.434 -4.941 -23.609 1 75.44 186 VAL A N 1
ATOM 1452 C CA . VAL A 1 186 ? 6.211 -5.191 -24.828 1 75.44 186 VAL A CA 1
ATOM 1453 C C . VAL A 1 186 ? 6.613 -3.863 -25.469 1 75.44 186 VAL A C 1
ATOM 1455 O O . VAL A 1 186 ? 5.766 -3.002 -25.703 1 75.44 186 VAL A O 1
ATOM 1458 N N . VAL A 1 187 ? 7.844 -3.344 -25.203 1 63.53 187 VAL A N 1
ATOM 1459 C CA . VAL A 1 187 ? 8.297 -2.133 -25.875 1 63.53 187 VAL A CA 1
ATOM 1460 C C . VAL A 1 187 ? 8.289 -2.352 -27.391 1 63.53 187 VAL A C 1
ATOM 1462 O O . VAL A 1 187 ? 8.742 -3.391 -27.875 1 63.53 187 VAL A O 1
ATOM 1465 N N . GLY A 1 188 ? 7.348 -2.002 -28.172 1 41.06 188 GLY A N 1
ATOM 1466 C CA . GLY A 1 188 ? 7.445 -2.045 -29.625 1 41.06 188 GLY A CA 1
ATOM 1467 C C . GLY A 1 188 ? 8.852 -1.786 -30.141 1 41.06 188 GLY A C 1
ATOM 1468 O O . GLY A 1 188 ? 9.578 -0.967 -29.578 1 41.06 188 GLY A O 1
ATOM 1469 N N . ALA A 1 189 ? 9.484 -2.697 -31.125 1 30.52 189 ALA A N 1
ATOM 1470 C CA . ALA A 1 189 ? 10.594 -2.414 -32.031 1 30.52 189 ALA A CA 1
ATOM 1471 C C . ALA A 1 189 ? 10.297 -1.196 -32.906 1 30.52 189 ALA A C 1
ATOM 1473 O O . ALA A 1 189 ? 9.172 -1.027 -33.375 1 30.52 189 ALA A O 1
ATOM 1474 N N . MET B 1 1 ? -17.938 30.703 21.531 1 86.94 1 MET B N 1
ATOM 1475 C CA . MET B 1 1 ? -18.219 29.375 22.078 1 86.94 1 MET B CA 1
ATOM 1476 C C . MET B 1 1 ? -17.219 28.359 21.531 1 86.94 1 MET B C 1
ATOM 1478 O O . MET B 1 1 ? -16.781 28.469 20.391 1 86.94 1 MET B O 1
ATOM 1482 N N . GLU B 1 2 ? -16.672 27.422 22.406 1 92.5 2 GLU B N 1
ATOM 1483 C CA . GLU B 1 2 ? -15.703 26.406 22.016 1 92.5 2 GLU B CA 1
ATOM 1484 C C . GLU B 1 2 ? -16.359 25.031 21.891 1 92.5 2 GLU B C 1
ATOM 1486 O O . GLU B 1 2 ? -17.422 24.797 22.469 1 92.5 2 GLU B O 1
ATOM 1491 N N . ASN B 1 3 ? -15.805 24.172 21 1 93.44 3 ASN B N 1
ATOM 1492 C CA . ASN B 1 3 ? -16.281 22.797 20.922 1 93.44 3 ASN B CA 1
ATOM 1493 C C . ASN B 1 3 ? -16.156 22.078 22.25 1 93.44 3 ASN B C 1
ATOM 1495 O O . ASN B 1 3 ? -15.141 22.203 22.938 1 93.44 3 ASN B O 1
ATOM 1499 N N . LYS B 1 4 ? -17.156 21.375 22.688 1 93.81 4 LYS B N 1
ATOM 1500 C CA . LYS B 1 4 ? -17.125 20.547 23.891 1 93.81 4 LYS B CA 1
ATOM 1501 C C . LYS B 1 4 ? -16.891 19.078 23.531 1 93.81 4 LYS B C 1
ATOM 1503 O O . LYS B 1 4 ? -16.453 18.297 24.375 1 93.81 4 LYS B O 1
ATOM 1508 N N . VAL B 1 5 ? -17.234 18.766 22.281 1 93.94 5 VAL B N 1
ATOM 1509 C CA . VAL B 1 5 ? -17.062 17.391 21.828 1 93.94 5 VAL B CA 1
ATOM 1510 C C . VAL B 1 5 ? -16.422 17.375 20.438 1 93.94 5 VAL B C 1
ATOM 1512 O O . VAL B 1 5 ? -16.656 18.297 19.641 1 93.94 5 VAL B O 1
ATOM 1515 N N . VAL B 1 6 ? -15.594 16.391 20.234 1 92.88 6 VAL B N 1
ATOM 1516 C CA . VAL B 1 6 ? -14.969 16.156 18.938 1 92.88 6 VAL B CA 1
ATOM 1517 C C . VAL B 1 6 ? -15.305 14.758 18.438 1 92.88 6 VAL B C 1
ATOM 1519 O O . VAL B 1 6 ? -15.273 13.789 19.203 1 92.88 6 VAL B O 1
ATOM 1522 N N . PHE B 1 7 ? -15.758 14.633 17.172 1 95.38 7 PHE B N 1
ATOM 1523 C CA . PHE B 1 7 ? -16.094 13.328 16.609 1 95.38 7 PHE B CA 1
ATOM 1524 C C . PHE B 1 7 ? -15.953 13.336 15.094 1 95.38 7 PHE B C 1
ATOM 1526 O O . PHE B 1 7 ? -15.742 14.391 14.492 1 95.38 7 PHE B O 1
ATOM 1533 N N . GLY B 1 8 ? -15.938 12.156 14.508 1 96.94 8 GLY B N 1
ATOM 1534 C CA . GLY B 1 8 ? -15.938 12.023 13.062 1 96.94 8 GLY B CA 1
ATOM 1535 C C . GLY B 1 8 ? -14.562 12.211 12.445 1 96.94 8 GLY B C 1
ATOM 1536 O O . GLY B 1 8 ? -13.609 12.555 13.141 1 96.94 8 GLY B O 1
ATOM 1537 N N . LEU B 1 9 ? -14.352 12 11.242 1 98.19 9 LEU B N 1
ATOM 1538 C CA . LEU B 1 9 ? -13.211 12.203 10.359 1 98.19 9 LEU B CA 1
ATOM 1539 C C . LEU B 1 9 ? -13.672 12.406 8.914 1 98.19 9 LEU B C 1
ATOM 1541 O O . LEU B 1 9 ? -14.312 11.531 8.336 1 98.19 9 LEU B O 1
ATOM 1545 N N . LYS B 1 10 ? -13.328 13.641 8.414 1 97.75 10 LYS B N 1
ATOM 1546 C CA . LYS B 1 10 ? -13.773 13.945 7.055 1 97.75 10 LYS B CA 1
ATOM 1547 C C . LYS B 1 10 ? -12.742 14.789 6.312 1 97.75 10 LYS B C 1
ATOM 1549 O O . LYS B 1 10 ? -11.82 15.336 6.926 1 97.75 10 LYS B O 1
ATOM 1554 N N . LYS B 1 11 ? -12.914 14.812 5.012 1 98.38 11 LYS B N 1
ATOM 1555 C CA . LYS B 1 11 ? -12.234 15.742 4.113 1 98.38 11 LYS B CA 1
ATOM 1556 C C . LYS B 1 11 ? -10.719 15.594 4.219 1 98.38 11 LYS B C 1
ATOM 1558 O O . LYS B 1 11 ? -10 16.578 4.348 1 98.38 11 LYS B O 1
ATOM 1563 N N . VAL B 1 12 ? -10.305 14.312 4.168 1 98.81 12 VAL B N 1
ATOM 1564 C CA . VAL B 1 12 ? -8.867 14.102 4.113 1 98.81 12 VAL B CA 1
ATOM 1565 C C . VAL B 1 12 ? -8.32 14.57 2.766 1 98.81 12 VAL B C 1
ATOM 1567 O O . VAL B 1 12 ? -8.883 14.234 1.716 1 98.81 12 VAL B O 1
ATOM 1570 N N . HIS B 1 13 ? -7.355 15.469 2.799 1 98.94 13 HIS B N 1
ATOM 1571 C CA . HIS B 1 13 ? -6.629 16 1.651 1 98.94 13 HIS B CA 1
ATOM 1572 C C . HIS B 1 13 ? -5.121 15.883 1.851 1 98.94 13 HIS B C 1
ATOM 1574 O O . HIS B 1 13 ? -4.645 15.812 2.986 1 98.94 13 HIS B O 1
ATOM 1580 N N . TYR B 1 14 ? -4.43 15.766 0.771 1 98.94 14 TYR B N 1
ATOM 1581 C CA . TYR B 1 14 ? -2.971 15.812 0.825 1 98.94 14 TYR B CA 1
ATOM 1582 C C . TYR B 1 14 ? -2.424 16.828 -0.175 1 98.94 14 TYR B C 1
ATOM 1584 O O . TYR B 1 14 ? -3.1 17.172 -1.145 1 98.94 14 TYR B O 1
ATOM 1592 N N . SER B 1 15 ? -1.278 17.359 0.125 1 98.94 15 SER B N 1
ATOM 1593 C CA . SER B 1 15 ? -0.523 18.234 -0.774 1 98.94 15 SER B CA 1
ATOM 1594 C C . SER B 1 15 ? 0.923 17.766 -0.903 1 98.94 15 SER B C 1
ATOM 1596 O O . SER B 1 15 ? 1.628 17.625 0.099 1 98.94 15 SER B O 1
ATOM 1598 N N . VAL B 1 16 ? 1.376 17.562 -2.139 1 98.81 16 VAL B N 1
ATOM 1599 C CA . VAL B 1 16 ? 2.709 17.016 -2.381 1 98.81 16 VAL B CA 1
ATOM 1600 C C . VAL B 1 16 ? 3.76 18.078 -2.094 1 98.81 16 VAL B C 1
ATOM 1602 O O . VAL B 1 16 ? 3.594 19.25 -2.473 1 98.81 16 VAL B O 1
ATOM 1605 N N . ILE B 1 17 ? 4.828 17.703 -1.432 1 98.38 17 ILE B N 1
ATOM 1606 C CA . ILE B 1 17 ? 5.93 18.594 -1.094 1 98.38 17 ILE B CA 1
ATOM 1607 C C . ILE B 1 17 ? 7.02 18.484 -2.158 1 98.38 17 ILE B C 1
ATOM 1609 O O . ILE B 1 17 ? 7.371 17.391 -2.596 1 98.38 17 ILE B O 1
ATOM 1613 N N . THR B 1 18 ? 7.441 19.594 -2.619 1 97.69 18 THR B N 1
ATOM 1614 C CA . THR B 1 18 ? 8.664 19.719 -3.402 1 97.69 18 THR B CA 1
ATOM 1615 C C . THR B 1 18 ? 9.75 20.422 -2.598 1 97.69 18 THR B C 1
ATOM 1617 O O . THR B 1 18 ? 9.5 21.438 -1.955 1 97.69 18 THR B O 1
ATOM 1620 N N . GLU B 1 19 ? 10.883 19.812 -2.619 1 93.94 19 GLU B N 1
ATOM 1621 C CA . GLU B 1 19 ? 12.016 20.375 -1.887 1 93.94 19 GLU B CA 1
ATOM 1622 C C . GLU B 1 19 ? 13.117 20.828 -2.838 1 93.94 19 GLU B C 1
ATOM 1624 O O . GLU B 1 19 ? 13.508 20.094 -3.742 1 93.94 19 GLU B O 1
ATOM 1629 N N . ASP B 1 20 ? 13.586 22.016 -2.658 1 93.56 2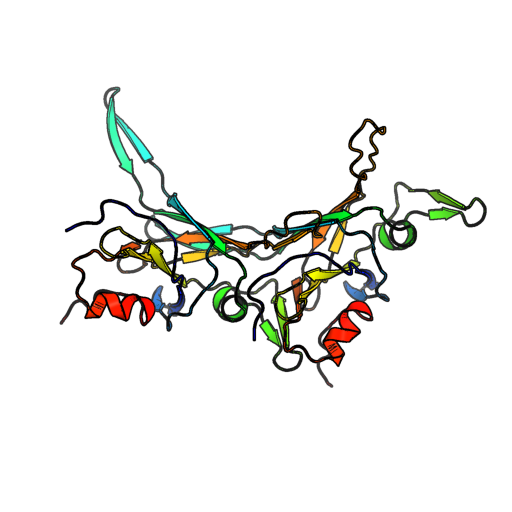0 ASP B N 1
ATOM 1630 C CA . ASP B 1 20 ? 14.656 22.5 -3.516 1 93.56 20 ASP B CA 1
ATOM 1631 C C . ASP B 1 20 ? 16.031 22.172 -2.922 1 93.56 20 ASP B C 1
ATOM 1633 O O . ASP B 1 20 ? 16.109 21.516 -1.877 1 93.56 20 ASP B O 1
ATOM 1637 N N . SER B 1 21 ? 17.094 22.562 -3.619 1 91.75 21 SER B N 1
ATOM 1638 C CA . SER B 1 21 ? 18.438 22.172 -3.244 1 91.75 21 SER B CA 1
ATOM 1639 C C . SER B 1 21 ? 18.844 22.797 -1.908 1 91.75 21 SER B C 1
ATOM 1641 O O . SER B 1 21 ? 19.781 22.328 -1.254 1 91.75 21 SER B O 1
ATOM 1643 N N . SER B 1 22 ? 18.203 23.859 -1.409 1 89.81 22 SER B N 1
ATOM 1644 C CA . SER B 1 22 ? 18.5 24.516 -0.142 1 89.81 22 SER B CA 1
ATOM 1645 C C . SER B 1 22 ? 17.75 23.859 1.012 1 89.81 22 SER B C 1
ATOM 1647 O O . SER B 1 22 ? 17.969 24.188 2.176 1 89.81 22 SER B O 1
ATOM 1649 N N . GLY B 1 23 ? 16.828 23 0.652 1 85.94 23 GLY B N 1
ATOM 1650 C CA . GLY B 1 23 ? 16.047 22.359 1.694 1 85.94 23 GLY B CA 1
ATOM 1651 C C . GLY B 1 23 ? 14.703 23.016 1.917 1 85.94 23 GLY B C 1
ATOM 1652 O O . GLY B 1 23 ? 13.906 22.562 2.744 1 85.94 23 GLY B O 1
ATOM 1653 N N . LYS B 1 24 ? 14.492 24.078 1.193 1 92 24 LYS B N 1
ATOM 1654 C CA . LYS B 1 24 ? 13.203 24.75 1.292 1 92 24 LYS B CA 1
ATOM 1655 C C . LYS B 1 24 ? 12.109 23.953 0.611 1 92 24 LYS B C 1
ATOM 1657 O O . LYS B 1 24 ? 12.297 23.438 -0.493 1 92 24 LYS B O 1
ATOM 1662 N N . ILE B 1 25 ? 10.922 23.875 1.371 1 95.56 25 ILE B N 1
ATOM 1663 C CA . ILE B 1 25 ? 9.859 23.062 0.791 1 95.56 25 ILE B CA 1
ATOM 1664 C C . ILE B 1 25 ? 8.711 23.969 0.335 1 95.56 25 ILE B C 1
ATOM 1666 O O . ILE B 1 25 ? 8.5 25.047 0.892 1 95.56 25 ILE B O 1
ATOM 1670 N N . THR B 1 26 ? 8.031 23.547 -0.739 1 97.44 26 THR B N 1
ATOM 1671 C CA . THR B 1 26 ? 6.777 24.109 -1.229 1 97.44 26 THR B CA 1
ATOM 1672 C C . THR B 1 26 ? 5.703 23.031 -1.351 1 97.44 26 THR B C 1
ATOM 1674 O O . THR B 1 26 ? 6.02 21.844 -1.457 1 97.44 26 THR B O 1
ATOM 1677 N N . TYR B 1 27 ? 4.504 23.531 -1.225 1 98.56 27 TYR B N 1
ATOM 1678 C CA . TYR B 1 27 ? 3.377 22.609 -1.282 1 98.56 27 TYR B CA 1
ATOM 1679 C C . TYR B 1 27 ? 2.627 22.734 -2.602 1 98.56 27 TYR B C 1
ATOM 1681 O O . TYR B 1 27 ? 2.387 23.859 -3.076 1 98.56 27 TYR B O 1
ATOM 1689 N N . GLY B 1 28 ? 2.258 21.609 -3.217 1 98.56 28 GLY B N 1
ATOM 1690 C CA . GLY B 1 28 ? 1.383 21.625 -4.379 1 98.56 28 GLY B CA 1
ATOM 1691 C C . GLY B 1 28 ? -0.069 21.891 -4.027 1 98.56 28 GLY B C 1
ATOM 1692 O O . GLY B 1 28 ? -0.395 22.141 -2.867 1 98.56 28 GLY B O 1
ATOM 1693 N N . THR B 1 29 ? -0.935 21.875 -5.078 1 98.56 29 THR B N 1
ATOM 1694 C CA . THR B 1 29 ? -2.371 22.016 -4.859 1 98.56 29 THR B CA 1
ATOM 1695 C C . THR B 1 29 ? -2.928 20.812 -4.102 1 98.56 29 THR B C 1
ATOM 1697 O O . THR B 1 29 ? -2.67 19.672 -4.473 1 98.56 29 THR B O 1
ATOM 1700 N N . PRO B 1 30 ? -3.697 21.094 -3.004 1 98.81 30 PRO B N 1
ATOM 1701 C CA . PRO B 1 30 ? -4.266 19.969 -2.254 1 98.81 30 PRO B CA 1
ATOM 1702 C C . PRO B 1 30 ? -5.176 19.094 -3.105 1 98.81 30 PRO B C 1
ATOM 1704 O O . PRO B 1 30 ? -5.934 19.594 -3.934 1 98.81 30 PRO B O 1
ATOM 1707 N N . ALA B 1 31 ? -5.016 17.797 -2.961 1 98.69 31 ALA B N 1
ATOM 1708 C CA . ALA B 1 31 ? -5.875 16.797 -3.6 1 98.69 31 ALA B CA 1
ATOM 1709 C C . ALA B 1 31 ? -6.668 16.016 -2.561 1 98.69 31 ALA B C 1
ATOM 1711 O O . ALA B 1 31 ? -6.219 15.844 -1.426 1 98.69 31 ALA B O 1
ATOM 1712 N N . LYS B 1 32 ? -7.812 15.531 -2.996 1 98.56 32 LYS B N 1
ATOM 1713 C CA . LYS B 1 32 ? -8.664 14.773 -2.086 1 98.56 32 LYS B CA 1
ATOM 1714 C C . LYS B 1 32 ? -8.156 13.352 -1.911 1 98.56 32 LYS B C 1
ATOM 1716 O O . LYS B 1 32 ? -7.672 12.734 -2.865 1 98.56 32 LYS B O 1
ATOM 1721 N N . LEU B 1 33 ? -8.203 12.859 -0.764 1 98.12 33 LEU B N 1
ATOM 1722 C CA . LEU B 1 33 ? -8.07 11.445 -0.414 1 98.12 33 LEU B CA 1
ATOM 1723 C C . LEU B 1 33 ? -9.328 10.945 0.299 1 98.12 33 LEU B C 1
ATOM 1725 O O . LEU B 1 33 ? -9.352 10.867 1.529 1 98.12 33 LEU B O 1
ATOM 1729 N N . PRO B 1 34 ? -10.328 10.523 -0.467 1 97.38 34 PRO B N 1
ATOM 1730 C CA . PRO B 1 34 ? -11.633 10.203 0.113 1 97.38 34 PRO B CA 1
ATOM 1731 C C . PRO B 1 34 ? -11.656 8.844 0.81 1 97.38 34 PRO B C 1
ATOM 1733 O O . PRO B 1 34 ? -10.719 8.055 0.663 1 97.38 34 PRO B O 1
ATOM 1736 N N . GLY B 1 35 ? -12.727 8.602 1.627 1 96.31 35 GLY B N 1
ATOM 1737 C CA . GLY B 1 35 ? -13.008 7.281 2.172 1 96.31 35 GLY B CA 1
ATOM 1738 C C . GLY B 1 35 ? -12.32 7.027 3.502 1 96.31 35 GLY B C 1
ATOM 1739 O O . GLY B 1 35 ? -12.078 5.879 3.869 1 96.31 35 GLY B O 1
ATOM 1740 N N . ALA B 1 36 ? -11.961 8.07 4.184 1 96.81 36 ALA B N 1
ATOM 1741 C CA . ALA B 1 36 ? -11.32 7.902 5.484 1 96.81 36 ALA B CA 1
ATOM 1742 C C . ALA B 1 36 ? -12.281 7.285 6.496 1 96.81 36 ALA B C 1
ATOM 1744 O O . ALA B 1 36 ? -13.453 7.664 6.559 1 96.81 36 ALA B O 1
ATOM 1745 N N . VAL B 1 37 ? -11.781 6.355 7.273 1 94.88 37 VAL B N 1
ATOM 1746 C CA . VAL B 1 37 ? -12.586 5.637 8.25 1 94.88 37 VAL B CA 1
ATOM 1747 C C . VAL B 1 37 ? -12.109 5.965 9.664 1 94.88 37 VAL B C 1
ATOM 1749 O O . VAL B 1 37 ? -12.922 6.18 10.57 1 94.88 37 VAL B O 1
ATOM 1752 N N . LYS B 1 38 ? -10.836 5.945 9.812 1 95.75 38 LYS B N 1
ATOM 1753 C CA . LYS B 1 38 ? -10.234 6.117 11.133 1 95.75 38 LYS B CA 1
ATOM 1754 C C . LYS B 1 38 ? -8.82 6.684 11.031 1 95.75 38 LYS B C 1
ATOM 1756 O O . LYS B 1 38 ? -8.07 6.328 10.117 1 95.75 38 LYS B O 1
ATOM 1761 N N . MET B 1 39 ? -8.484 7.496 12.055 1 97 39 MET B N 1
ATOM 1762 C CA . MET B 1 39 ? -7.129 8.031 12.141 1 97 39 MET B CA 1
ATOM 1763 C C . MET B 1 39 ? -6.641 8.031 13.586 1 97 39 MET B C 1
ATOM 1765 O O . MET B 1 39 ? -7.402 8.328 14.5 1 97 39 MET B O 1
ATOM 1769 N N . LYS B 1 40 ? -5.441 7.695 13.734 1 97.06 40 LYS B N 1
ATOM 1770 C CA . LYS B 1 40 ? -4.762 7.738 15.023 1 97.06 40 LYS B CA 1
ATOM 1771 C C . LYS B 1 40 ? -3.424 8.461 14.922 1 97.06 40 LYS B C 1
ATOM 1773 O O . LYS B 1 40 ? -2.658 8.234 13.984 1 97.06 40 LYS B O 1
ATOM 1778 N N . LEU B 1 41 ? -3.15 9.344 15.883 1 96.88 41 LEU B N 1
ATOM 1779 C CA . LEU B 1 41 ? -1.869 10.031 15.992 1 96.88 41 LEU B CA 1
ATOM 1780 C C . LEU B 1 41 ? -1.258 9.836 17.375 1 96.88 41 LEU B C 1
ATOM 1782 O O . LEU B 1 41 ? -1.875 10.18 18.375 1 96.88 41 LEU B O 1
ATOM 1786 N N . ASP B 1 42 ? -0.082 9.336 17.406 1 94.94 42 ASP B N 1
ATOM 1787 C CA . ASP B 1 42 ? 0.68 9.195 18.641 1 94.94 42 ASP B CA 1
ATOM 1788 C C . ASP B 1 42 ? 1.913 10.094 18.625 1 94.94 42 ASP B C 1
ATOM 1790 O O . ASP B 1 42 ? 2.686 10.094 17.672 1 94.94 42 ASP B O 1
ATOM 1794 N N . PRO B 1 43 ? 2.023 10.852 19.688 1 92.5 43 PRO B N 1
ATOM 1795 C CA . PRO B 1 43 ? 3.229 11.68 19.719 1 92.5 43 PRO B CA 1
ATOM 1796 C C . PRO B 1 43 ? 4.516 10.859 19.656 1 92.5 43 PRO B C 1
ATOM 1798 O O . PRO B 1 43 ? 4.582 9.758 20.203 1 92.5 43 PRO B O 1
ATOM 1801 N N . LYS B 1 44 ? 5.383 11.414 18.922 1 87.06 44 LYS B N 1
ATOM 1802 C CA . LYS B 1 44 ? 6.715 10.828 18.828 1 87.06 44 LYS B CA 1
ATOM 1803 C C . LYS B 1 44 ? 7.738 11.648 19.609 1 87.06 44 LYS B C 1
ATOM 1805 O O . LYS B 1 44 ? 7.688 12.883 19.609 1 87.06 44 LYS B O 1
ATOM 1810 N N . GLY B 1 45 ? 8.68 11 20.281 1 82.5 45 GLY B N 1
ATOM 1811 C CA . GLY B 1 45 ? 9.703 11.656 21.078 1 82.5 45 GLY B CA 1
ATOM 1812 C C . GLY B 1 45 ? 9.906 11.016 22.438 1 82.5 45 GLY B C 1
ATOM 1813 O O . GLY B 1 45 ? 9.133 10.141 22.844 1 82.5 45 GLY B O 1
ATOM 1814 N N . GLU B 1 46 ? 11.023 11.273 23.078 1 75.44 46 GLU B N 1
ATOM 1815 C CA . GLU B 1 46 ? 11.414 10.703 24.359 1 75.44 46 GLU B CA 1
ATOM 1816 C C . GLU B 1 46 ? 11.227 11.703 25.484 1 75.44 46 GLU B C 1
ATOM 1818 O O . GLU B 1 46 ? 11.25 12.914 25.266 1 75.44 46 GLU B O 1
ATOM 1823 N N . GLN B 1 47 ? 10.602 11.094 26.547 1 75.25 47 GLN B N 1
ATOM 1824 C CA . GLN B 1 47 ? 10.625 11.852 27.781 1 75.25 47 GLN B CA 1
ATOM 1825 C C . GLN B 1 47 ? 11.828 11.477 28.641 1 75.25 47 GLN B C 1
ATOM 1827 O O . GLN B 1 47 ? 12.195 10.305 28.734 1 75.25 47 GLN B O 1
ATOM 1832 N N . SER B 1 48 ? 12.68 12.469 28.875 1 73.69 48 SER B N 1
ATOM 1833 C CA . SER B 1 48 ? 13.812 12.219 29.75 1 73.69 48 SER B CA 1
ATOM 1834 C C . SER B 1 48 ? 13.641 12.93 31.094 1 73.69 48 SER B C 1
ATOM 1836 O O . SER B 1 48 ? 13.25 14.094 31.141 1 73.69 48 SER B O 1
ATOM 1838 N N . ASP B 1 49 ? 13.82 11.984 32.094 1 72.94 49 ASP B N 1
ATOM 1839 C CA . ASP B 1 49 ? 13.789 12.539 33.438 1 72.94 49 ASP B CA 1
ATOM 1840 C C . ASP B 1 49 ? 15.188 12.906 33.906 1 72.94 49 ASP B C 1
ATOM 1842 O O . ASP B 1 49 ? 16.141 12.172 33.656 1 72.94 49 ASP B O 1
ATOM 1846 N N . PHE B 1 50 ? 15.297 14.125 34.312 1 76 50 PHE B N 1
ATOM 1847 C CA . PHE B 1 50 ? 16.516 14.531 35 1 76 50 PHE B CA 1
ATOM 1848 C C . PHE B 1 50 ? 16.344 14.453 36.531 1 76 50 PHE B C 1
ATOM 1850 O O . PHE B 1 50 ? 15.438 15.07 37.094 1 76 50 PHE B O 1
ATOM 1857 N N . TRP B 1 51 ? 17.094 13.477 37 1 79.25 51 TRP B N 1
ATOM 1858 C CA . TRP B 1 51 ? 17.016 13.234 38.438 1 79.25 51 TRP B CA 1
ATOM 1859 C C . TRP B 1 51 ? 18.156 13.938 39.156 1 79.25 51 TRP B C 1
ATOM 1861 O O . TRP B 1 51 ? 19.297 13.938 38.688 1 79.25 51 TRP B O 1
ATOM 1871 N N . ALA B 1 52 ? 17.75 14.828 39.938 1 77.19 52 ALA B N 1
ATOM 1872 C CA . ALA B 1 52 ? 18.703 15.406 40.875 1 77.19 52 ALA B CA 1
ATOM 1873 C C . ALA B 1 52 ? 18.234 15.219 42.312 1 77.19 52 ALA B C 1
ATOM 1875 O O . ALA B 1 52 ? 17.047 15.391 42.625 1 77.19 52 ALA B O 1
ATOM 1876 N N . ASP B 1 53 ? 19.391 14.93 43.156 1 84.5 53 ASP B N 1
ATOM 1877 C CA . ASP B 1 53 ? 19.188 14.734 44.594 1 84.5 53 ASP B CA 1
ATOM 1878 C C . ASP B 1 53 ? 18.062 13.75 44.875 1 84.5 53 ASP B C 1
ATOM 1880 O O . ASP B 1 53 ? 17.172 14.023 45.688 1 84.5 53 ASP B O 1
ATOM 1884 N N . ASP B 1 54 ? 17.953 12.75 44.125 1 77.06 54 ASP B N 1
ATOM 1885 C CA . ASP B 1 54 ? 17.047 11.617 44.312 1 77.06 54 ASP B CA 1
ATOM 1886 C C . ASP B 1 54 ? 15.625 12 43.938 1 77.06 54 ASP B C 1
ATOM 1888 O O . ASP B 1 54 ? 14.664 11.414 44.438 1 77.06 54 ASP B O 1
ATOM 1892 N N . SER B 1 55 ? 15.492 13.102 43.375 1 71.5 55 SER B N 1
ATOM 1893 C CA . SER B 1 55 ? 14.18 13.523 42.906 1 71.5 55 SER B CA 1
ATOM 1894 C C . SER B 1 55 ? 14.219 13.898 41.406 1 71.5 55 SER B C 1
ATOM 1896 O O . SER B 1 55 ? 15.273 14.297 40.906 1 71.5 55 SER B O 1
ATOM 1898 N N . ASN B 1 56 ? 13.039 13.641 40.75 1 74 56 ASN B N 1
ATOM 1899 C CA . ASN B 1 56 ? 12.922 14.125 39.375 1 74 56 ASN B CA 1
ATOM 1900 C C . ASN B 1 56 ? 12.969 15.648 39.312 1 74 56 ASN B C 1
ATOM 1902 O O . ASN B 1 56 ? 12.125 16.328 39.906 1 74 56 ASN B O 1
ATOM 1906 N N . TYR B 1 57 ? 14.078 16.188 38.844 1 74.69 57 TYR B N 1
ATOM 1907 C CA . TYR B 1 57 ? 14.234 17.625 38.75 1 74.69 57 TYR B CA 1
ATOM 1908 C C . TYR B 1 57 ? 13.469 18.188 37.531 1 74.69 57 TYR B C 1
ATOM 1910 O O . TYR B 1 57 ? 12.805 19.219 37.656 1 74.69 57 TYR B O 1
ATOM 1918 N N . TYR B 1 58 ? 13.711 17.641 36.406 1 74.12 58 TYR B N 1
ATOM 1919 C CA . TYR B 1 58 ? 12.961 18.109 35.25 1 74.12 58 TYR B CA 1
ATOM 1920 C C . TYR B 1 58 ? 12.742 16.984 34.25 1 74.12 58 TYR B C 1
ATOM 1922 O O . TYR B 1 58 ? 13.508 16.016 34.219 1 74.12 58 TYR B O 1
ATOM 1930 N N . THR B 1 59 ? 11.5 16.875 33.75 1 74.19 59 THR B N 1
ATOM 1931 C CA . THR B 1 59 ? 11.227 16.016 32.594 1 74.19 59 THR B CA 1
ATOM 1932 C C . THR B 1 59 ? 11.266 16.828 31.297 1 74.19 59 THR B C 1
ATOM 1934 O O . THR B 1 59 ? 10.625 17.875 31.188 1 74.19 59 THR B O 1
ATOM 1937 N N . ASP B 1 60 ? 12.297 16.531 30.547 1 72.69 60 ASP B N 1
ATOM 1938 C CA . ASP B 1 60 ? 12.367 17.156 29.219 1 72.69 60 ASP B CA 1
ATOM 1939 C C . ASP B 1 60 ? 11.734 16.266 28.156 1 72.69 60 ASP B C 1
ATOM 1941 O O . ASP B 1 60 ? 11.789 15.039 28.25 1 72.69 60 ASP B O 1
ATOM 1945 N N . SER B 1 61 ? 10.789 16.906 27.422 1 73.81 61 SER B N 1
ATOM 1946 C CA . SER B 1 61 ? 10.164 16.141 26.344 1 73.81 61 SER B CA 1
ATOM 1947 C C . SER B 1 61 ? 10.578 16.688 24.969 1 73.81 61 SER B C 1
ATOM 1949 O O . SER B 1 61 ? 10.648 17.906 24.766 1 73.81 61 SER B O 1
ATOM 1951 N N . SER B 1 62 ? 11.195 15.766 24.219 1 82.88 62 SER B N 1
ATOM 1952 C CA . SER B 1 62 ? 11.484 16.125 22.844 1 82.88 62 SER B CA 1
ATOM 1953 C C . SER B 1 62 ? 10.266 15.938 21.953 1 82.88 62 SER B C 1
ATOM 1955 O O . SER B 1 62 ? 9.523 14.961 22.109 1 82.88 62 SER B O 1
ATOM 1957 N N . ASN B 1 63 ? 9.891 17.016 21.219 1 85.44 63 ASN B N 1
ATOM 1958 C CA . ASN B 1 63 ? 8.828 16.922 20.219 1 85.44 63 ASN B CA 1
ATOM 1959 C C . ASN B 1 63 ? 9.383 16.531 18.859 1 85.44 63 ASN B C 1
ATOM 1961 O O . ASN B 1 63 ? 9.992 17.359 18.172 1 85.44 63 ASN B O 1
ATOM 1965 N N . GLN B 1 64 ? 9.156 15.219 18.531 1 87.56 64 GLN B N 1
ATOM 1966 C CA . GLN B 1 64 ? 9.633 14.719 17.25 1 87.56 64 GLN B CA 1
ATOM 1967 C C . GLN B 1 64 ? 8.461 14.469 16.297 1 87.56 64 GLN B C 1
ATOM 1969 O O . GLN B 1 64 ? 8.578 13.664 15.367 1 87.56 64 GLN B O 1
ATOM 1974 N N . GLY B 1 65 ? 7.34 15.109 16.641 1 93.56 65 GLY B N 1
ATOM 1975 C CA . GLY B 1 65 ? 6.172 14.977 15.781 1 93.56 65 GLY B CA 1
ATOM 1976 C C . GLY B 1 65 ? 5.273 13.82 16.172 1 93.56 65 GLY B C 1
ATOM 1977 O O . GLY B 1 65 ? 4.984 13.625 17.359 1 93.56 65 GLY B O 1
ATOM 1978 N N . TYR B 1 66 ? 4.656 13.227 15.18 1 95.62 66 TYR B N 1
ATOM 1979 C CA . TYR B 1 66 ? 3.678 12.172 15.43 1 95.62 66 TYR B CA 1
ATOM 1980 C C . TYR B 1 66 ? 3.947 10.961 14.547 1 95.62 66 TYR B C 1
ATOM 1982 O O . TYR B 1 66 ? 4.418 11.102 13.414 1 95.62 66 TYR B O 1
ATOM 1990 N N . GLU B 1 67 ? 3.672 9.766 15.062 1 95.19 67 GLU B N 1
ATOM 1991 C CA . GLU B 1 67 ? 3.391 8.578 14.258 1 95.19 67 GLU B CA 1
ATOM 1992 C C . GLU B 1 67 ? 1.888 8.359 14.102 1 95.19 67 GLU B C 1
ATOM 1994 O O . GLU B 1 67 ? 1.141 8.422 15.086 1 95.19 67 GLU B O 1
ATOM 1999 N N . GLY B 1 68 ? 1.521 8.094 12.883 1 97 68 GLY B N 1
ATOM 2000 C CA . GLY B 1 68 ? 0.087 8.008 12.656 1 97 68 GLY B CA 1
ATOM 2001 C C . GLY B 1 68 ? -0.307 6.84 11.773 1 97 68 GLY B C 1
ATOM 2002 O O . GLY B 1 68 ? 0.54 6.254 11.094 1 97 68 GLY B O 1
ATOM 2003 N N . THR B 1 69 ? -1.577 6.488 11.859 1 97.81 69 THR B N 1
ATOM 2004 C CA . THR B 1 69 ? -2.219 5.512 10.984 1 97.81 69 THR B CA 1
ATOM 2005 C C . THR B 1 69 ? -3.545 6.051 10.453 1 97.81 69 THR B C 1
ATOM 2007 O O . THR B 1 69 ? -4.352 6.586 11.219 1 97.81 69 THR B O 1
ATOM 2010 N N . LEU B 1 70 ? -3.725 5.977 9.203 1 97.88 70 LEU B N 1
ATOM 2011 C CA . LEU B 1 70 ? -4.98 6.301 8.531 1 97.88 70 LEU B CA 1
ATOM 2012 C C . LEU B 1 70 ? -5.582 5.059 7.879 1 97.88 70 LEU B C 1
ATOM 2014 O O . LEU B 1 70 ? -4.938 4.41 7.055 1 97.88 70 LEU B O 1
ATOM 2018 N N . ASN B 1 71 ? -6.781 4.66 8.305 1 96.56 71 ASN B N 1
ATOM 2019 C CA . ASN B 1 71 ? -7.547 3.629 7.617 1 96.56 71 ASN B CA 1
ATOM 2020 C C . ASN B 1 71 ? -8.523 4.23 6.609 1 96.56 71 ASN B C 1
ATOM 2022 O O . ASN B 1 71 ? -9.359 5.066 6.969 1 96.56 71 ASN B O 1
ATOM 2026 N N . ILE B 1 72 ? -8.383 3.818 5.41 1 96.25 72 ILE B N 1
ATOM 2027 C CA . ILE B 1 72 ? -9.18 4.379 4.324 1 96.25 72 ILE B CA 1
ATOM 2028 C C . ILE B 1 72 ? -9.758 3.25 3.473 1 96.25 72 ILE B C 1
ATOM 2030 O O . ILE B 1 72 ? -9.18 2.162 3.4 1 96.25 72 ILE B O 1
ATOM 2034 N N . ALA B 1 73 ? -10.906 3.555 2.85 1 93.5 73 ALA B N 1
ATOM 2035 C CA . ALA B 1 73 ? -11.578 2.537 2.039 1 93.5 73 ALA B CA 1
ATOM 2036 C C . ALA B 1 73 ? -10.672 2.066 0.902 1 93.5 73 ALA B C 1
ATOM 2038 O O . ALA B 1 73 ? -10.562 0.864 0.648 1 93.5 73 ALA B O 1
ATOM 2039 N N . ASN B 1 74 ? -10.094 2.971 0.16 1 93.75 74 ASN B N 1
ATOM 2040 C CA . ASN B 1 74 ? -9.203 2.689 -0.963 1 93.75 74 ASN B CA 1
ATOM 2041 C C . ASN B 1 74 ? -8.281 3.865 -1.255 1 93.75 74 ASN B C 1
ATOM 2043 O O . ASN B 1 74 ? -8.695 5.023 -1.188 1 93.75 74 ASN B O 1
ATOM 2047 N N . ILE B 1 75 ? -7.004 3.523 -1.577 1 96.25 75 ILE B N 1
ATOM 2048 C CA . ILE B 1 75 ? -6.086 4.566 -2.021 1 96.25 75 ILE B CA 1
ATOM 2049 C C . ILE B 1 75 ? -6.391 4.941 -3.469 1 96.25 75 ILE B C 1
ATOM 2051 O O . ILE B 1 75 ? -6.621 4.066 -4.309 1 96.25 75 ILE B O 1
ATOM 2055 N N . THR B 1 76 ? -6.406 6.254 -3.752 1 97.31 76 THR B N 1
ATOM 2056 C CA . THR B 1 76 ? -6.734 6.707 -5.098 1 97.31 76 THR B CA 1
ATOM 2057 C C . THR B 1 76 ? -5.566 6.461 -6.051 1 97.31 76 THR B C 1
ATOM 2059 O O . THR B 1 76 ? -4.414 6.398 -5.621 1 97.31 76 THR B O 1
ATOM 2062 N N . GLU B 1 77 ? -5.914 6.395 -7.328 1 97.12 77 GLU B N 1
ATOM 2063 C CA . GLU B 1 77 ? -4.879 6.305 -8.352 1 97.12 77 GLU B CA 1
ATOM 2064 C C . GLU B 1 77 ? -3.926 7.492 -8.273 1 97.12 77 GLU B C 1
ATOM 2066 O O . GLU B 1 77 ? -2.711 7.328 -8.406 1 97.12 77 GLU B O 1
ATOM 2071 N N . ALA B 1 78 ? -4.477 8.711 -8.109 1 97.75 78 ALA B N 1
ATOM 2072 C CA . ALA B 1 78 ? -3.664 9.93 -8.031 1 97.75 78 ALA B CA 1
ATOM 2073 C C . ALA B 1 78 ? -2.652 9.836 -6.891 1 97.75 78 ALA B C 1
ATOM 2075 O O . ALA B 1 78 ? -1.492 10.219 -7.051 1 97.75 78 ALA B O 1
ATOM 2076 N N . PHE B 1 79 ? -3.074 9.305 -5.758 1 98.5 79 PHE B N 1
ATOM 2077 C CA . PHE B 1 79 ? -2.152 9.164 -4.633 1 98.5 79 PHE B CA 1
ATOM 2078 C C . PHE B 1 79 ? -1.06 8.156 -4.953 1 98.5 79 PHE B C 1
ATOM 2080 O O . PHE B 1 79 ? 0.108 8.367 -4.621 1 98.5 79 PHE B O 1
ATOM 2087 N N . ARG B 1 80 ? -1.439 7.031 -5.578 1 97.94 80 ARG B N 1
ATOM 2088 C CA . ARG B 1 80 ? -0.487 5.988 -5.953 1 97.94 80 ARG B CA 1
ATOM 2089 C C . ARG B 1 80 ? 0.594 6.543 -6.879 1 97.94 80 ARG B C 1
ATOM 2091 O O . ARG B 1 80 ? 1.771 6.211 -6.73 1 97.94 80 ARG B O 1
ATOM 2098 N N . THR B 1 81 ? 0.232 7.375 -7.82 1 97.69 81 THR B N 1
ATOM 2099 C CA . THR B 1 81 ? 1.188 7.91 -8.789 1 97.69 81 THR B CA 1
ATOM 2100 C C . THR B 1 81 ? 1.914 9.125 -8.211 1 97.69 81 THR B C 1
ATOM 2102 O O . THR B 1 81 ? 3.146 9.164 -8.188 1 97.69 81 THR B O 1
ATOM 2105 N N . ASP B 1 82 ? 1.213 10.109 -7.586 1 97.69 82 ASP B N 1
ATOM 2106 C CA . ASP B 1 82 ? 1.771 11.398 -7.195 1 97.69 82 ASP B CA 1
ATOM 2107 C C . ASP B 1 82 ? 2.615 11.273 -5.93 1 97.69 82 ASP B C 1
ATOM 2109 O O . ASP B 1 82 ? 3.572 12.023 -5.734 1 97.69 82 ASP B O 1
ATOM 2113 N N . VAL B 1 83 ? 2.26 10.336 -5.082 1 98.31 83 VAL B N 1
ATOM 2114 C CA . VAL B 1 83 ? 2.898 10.266 -3.77 1 98.31 83 VAL B CA 1
ATOM 2115 C C . VAL B 1 83 ? 3.75 9 -3.674 1 98.31 83 VAL B C 1
ATOM 2117 O O . VAL B 1 83 ? 4.945 9.07 -3.371 1 98.31 83 VAL B O 1
ATOM 2120 N N . LEU B 1 84 ? 3.201 7.848 -4.051 1 97.56 84 LEU B N 1
ATOM 2121 C CA . LEU B 1 84 ? 3.887 6.582 -3.818 1 97.56 84 LEU B CA 1
ATOM 2122 C C . LEU B 1 84 ? 4.832 6.258 -4.969 1 97.56 84 LEU B C 1
ATOM 2124 O O . LEU B 1 84 ? 5.621 5.312 -4.883 1 97.56 84 LEU B O 1
ATOM 2128 N N . GLY B 1 85 ? 4.742 6.992 -6.102 1 97.38 85 GLY B N 1
ATOM 2129 C CA . GLY B 1 85 ? 5.699 6.875 -7.191 1 97.38 85 GLY B CA 1
ATOM 2130 C C . GLY B 1 85 ? 5.391 5.723 -8.133 1 97.38 85 GLY B C 1
ATOM 2131 O O . GLY B 1 85 ? 6.258 5.297 -8.898 1 97.38 85 GLY B O 1
ATOM 2132 N N . GLU B 1 86 ? 4.176 5.117 -8.039 1 97.31 86 GLU B N 1
ATOM 2133 C CA . GLU B 1 86 ? 3.805 4.105 -9.031 1 97.31 86 GLU B CA 1
ATOM 2134 C C . GLU B 1 86 ? 3.699 4.715 -10.422 1 97.31 86 GLU B C 1
ATOM 2136 O O . GLU B 1 86 ? 3.41 5.906 -10.57 1 97.31 86 GLU B O 1
ATOM 2141 N N . ILE B 1 87 ? 3.961 3.857 -11.398 1 97.19 87 ILE B N 1
ATOM 2142 C CA . ILE B 1 87 ? 4.012 4.328 -12.781 1 97.19 87 ILE B CA 1
ATOM 2143 C C . ILE B 1 87 ? 2.73 3.922 -13.508 1 97.19 87 ILE B C 1
ATOM 2145 O O . ILE B 1 87 ? 2.387 2.738 -13.562 1 97.19 87 ILE B O 1
ATOM 2149 N N . LEU B 1 88 ? 2.045 4.891 -14.008 1 97.06 88 LEU B N 1
ATOM 2150 C CA . LEU B 1 88 ? 0.902 4.648 -14.883 1 97.06 88 LEU B CA 1
ATOM 2151 C C . LEU B 1 88 ? 1.35 4.492 -16.328 1 97.06 88 LEU B C 1
ATOM 2153 O O . LEU B 1 88 ? 1.957 5.398 -16.906 1 97.06 88 LEU B O 1
ATOM 2157 N N . ASP B 1 89 ? 1.167 3.324 -16.859 1 96.69 89 ASP B N 1
ATOM 2158 C CA . ASP B 1 89 ? 1.332 3.154 -18.297 1 96.69 89 ASP B CA 1
ATOM 2159 C C . ASP B 1 89 ? 0.144 3.738 -19.062 1 96.69 89 ASP B C 1
ATOM 2161 O O . ASP B 1 89 ? -0.956 3.182 -19.031 1 96.69 89 ASP B O 1
ATOM 2165 N N . GLU B 1 90 ? 0.323 4.824 -19.812 1 93.81 90 GLU B N 1
ATOM 2166 C CA . GLU B 1 90 ? -0.769 5.566 -20.438 1 93.81 90 GLU B CA 1
ATOM 2167 C C . GLU B 1 90 ? -1.419 4.75 -21.547 1 93.81 90 GLU B C 1
ATOM 2169 O O . GLU B 1 90 ? -2.6 4.934 -21.844 1 93.81 90 GLU B O 1
ATOM 2174 N N . ASP B 1 91 ? -0.642 3.842 -22.156 1 94.44 91 ASP B N 1
ATOM 2175 C CA . ASP B 1 91 ? -1.168 3.033 -23.25 1 94.44 91 ASP B CA 1
ATOM 2176 C C . ASP B 1 91 ? -1.936 1.824 -22.719 1 94.44 91 ASP B C 1
ATOM 2178 O O . ASP B 1 91 ? -3.076 1.581 -23.125 1 94.44 91 ASP B O 1
ATOM 2182 N N . ASP B 1 92 ? -1.334 1.158 -21.828 1 95.5 92 ASP B N 1
ATOM 2183 C CA . ASP B 1 92 ? -1.911 -0.093 -21.344 1 95.5 92 ASP B CA 1
ATOM 2184 C C . ASP B 1 92 ? -2.84 0.151 -20.156 1 95.5 92 ASP B C 1
ATOM 2186 O O . ASP B 1 92 ? -3.607 -0.732 -19.766 1 95.5 92 ASP B O 1
ATOM 2190 N N . GLN B 1 93 ? -2.779 1.368 -19.531 1 96.19 93 GLN B N 1
ATOM 2191 C CA . GLN B 1 93 ? -3.635 1.749 -18.406 1 96.19 93 GLN B CA 1
ATOM 2192 C C . GLN B 1 93 ? -3.514 0.751 -17.266 1 96.19 93 GLN B C 1
ATOM 2194 O O . GLN B 1 93 ? -4.523 0.282 -16.734 1 96.19 93 GLN B O 1
ATOM 2199 N N . VAL B 1 94 ? -2.273 0.422 -16.969 1 97.81 94 VAL B N 1
ATOM 2200 C CA . VAL B 1 94 ? -1.936 -0.355 -15.773 1 97.81 94 VAL B CA 1
ATOM 2201 C C . VAL B 1 94 ? -1.03 0.467 -14.859 1 97.81 94 VAL B C 1
ATOM 2203 O O . VAL B 1 94 ? -0.321 1.364 -15.32 1 97.81 94 VAL B O 1
ATOM 2206 N N . LEU B 1 95 ? -1.116 0.23 -13.594 1 97.75 95 LEU B N 1
ATOM 2207 C CA . LEU B 1 95 ? -0.255 0.841 -12.594 1 97.75 95 LEU B CA 1
ATOM 2208 C C . LEU B 1 95 ? 0.797 -0.149 -12.102 1 97.75 95 LEU B C 1
ATOM 2210 O O . LEU B 1 95 ? 0.471 -1.286 -11.75 1 97.75 95 LEU B O 1
ATOM 2214 N N . THR B 1 96 ? 2.043 0.291 -12.141 1 97.94 96 THR B N 1
ATOM 2215 C CA . THR B 1 96 ? 3.145 -0.584 -11.75 1 97.94 96 THR B CA 1
ATOM 2216 C C . THR B 1 96 ? 3.957 0.039 -10.617 1 97.94 96 THR B C 1
ATOM 2218 O O . THR B 1 96 ? 4.352 1.205 -10.703 1 97.94 96 THR B O 1
ATOM 2221 N N . GLU B 1 97 ? 4.086 -0.71 -9.547 1 97.31 97 GLU B N 1
ATOM 2222 C CA . GLU B 1 97 ? 5.035 -0.371 -8.492 1 97.31 97 GLU B CA 1
ATOM 2223 C C . GLU B 1 97 ? 6.434 -0.888 -8.82 1 97.31 97 GLU B C 1
ATOM 2225 O O . GLU B 1 97 ? 6.613 -2.078 -9.094 1 97.31 97 GLU B O 1
ATOM 2230 N N . VAL B 1 98 ? 7.348 0.037 -8.781 1 96.25 98 VAL B N 1
ATOM 2231 C CA . VAL B 1 98 ? 8.727 -0.343 -9.055 1 96.25 98 VAL B CA 1
ATOM 2232 C C . VAL B 1 98 ? 9.57 -0.192 -7.793 1 96.25 98 VAL B C 1
ATOM 2234 O O . VAL B 1 98 ? 9.297 0.675 -6.957 1 96.25 98 VAL B O 1
ATOM 2237 N N . SER B 1 99 ? 10.641 -0.993 -7.676 1 94.62 99 SER B N 1
ATOM 2238 C CA . SER B 1 99 ? 11.398 -1.086 -6.434 1 94.62 99 SER B CA 1
ATOM 2239 C C . SER B 1 99 ? 12.18 0.196 -6.16 1 94.62 99 SER B C 1
ATOM 2241 O O . SER B 1 99 ? 12.531 0.483 -5.016 1 94.62 99 SER B O 1
ATOM 2243 N N . ASN B 1 100 ? 12.523 0.945 -7.152 1 93.44 100 ASN B N 1
ATOM 2244 C CA . ASN B 1 100 ? 13.297 2.162 -6.949 1 93.44 100 ASN B CA 1
ATOM 2245 C C . ASN B 1 100 ? 12.414 3.404 -6.969 1 93.44 100 ASN B C 1
ATOM 2247 O O . ASN B 1 100 ? 12.898 4.516 -7.184 1 93.44 100 ASN B O 1
ATOM 2251 N N . ALA B 1 101 ? 11.141 3.164 -6.852 1 92.31 101 ALA B N 1
ATOM 2252 C CA . ALA B 1 101 ? 10.219 4.297 -6.758 1 92.31 101 ALA B CA 1
ATOM 2253 C C . ALA B 1 101 ? 10.562 5.18 -5.559 1 92.31 101 ALA B C 1
ATOM 2255 O O . ALA B 1 101 ? 10.906 4.672 -4.484 1 92.31 101 ALA B O 1
ATOM 2256 N N . LYS B 1 102 ? 10.438 6.469 -5.75 1 91.31 102 LYS B N 1
ATOM 2257 C CA . LYS B 1 102 ? 10.625 7.414 -4.656 1 91.31 102 LYS B CA 1
ATOM 2258 C C . LYS B 1 102 ? 9.281 7.895 -4.105 1 91.31 102 LYS B C 1
ATOM 2260 O O . LYS B 1 102 ? 8.445 8.406 -4.852 1 91.31 102 LYS B O 1
ATOM 2265 N N . ILE B 1 103 ? 9.141 7.727 -2.854 1 95.06 103 ILE B N 1
ATOM 2266 C CA . ILE B 1 103 ? 7.941 8.219 -2.184 1 95.06 103 ILE B CA 1
ATOM 2267 C C . ILE B 1 103 ? 8.117 9.688 -1.816 1 95.06 103 ILE B C 1
ATOM 2269 O O . ILE B 1 103 ? 9.133 10.07 -1.234 1 95.06 103 ILE B O 1
ATOM 2273 N N . LYS B 1 104 ? 7.137 10.516 -2.209 1 97 104 LYS B N 1
ATOM 2274 C CA . LYS B 1 104 ? 7.211 11.945 -1.899 1 97 104 LYS B CA 1
ATOM 2275 C C . LYS B 1 104 ? 6.555 12.25 -0.554 1 97 104 LYS B C 1
ATOM 2277 O O . LYS B 1 104 ? 5.582 11.594 -0.17 1 97 104 LYS B O 1
ATOM 2282 N N . ARG B 1 105 ? 7.051 13.234 0.063 1 97.75 105 ARG B N 1
ATOM 2283 C CA . ARG B 1 105 ? 6.426 13.742 1.281 1 97.75 105 ARG B CA 1
ATOM 2284 C C . ARG B 1 105 ? 5.211 14.602 0.957 1 97.75 105 ARG B C 1
ATOM 2286 O O . ARG B 1 105 ? 5.105 15.141 -0.147 1 97.75 105 ARG B O 1
ATOM 2293 N N . ILE B 1 106 ? 4.332 14.695 2.006 1 98.81 106 ILE B N 1
ATOM 2294 C CA . ILE B 1 106 ? 3.107 15.453 1.785 1 98.81 106 ILE B CA 1
ATOM 2295 C C . ILE B 1 106 ? 2.779 16.281 3.029 1 98.81 106 ILE B C 1
ATOM 2297 O O . ILE B 1 106 ? 3.332 16.031 4.105 1 98.81 106 ILE B O 1
ATOM 2301 N N . ALA B 1 107 ? 1.976 17.312 2.814 1 98.88 107 ALA B N 1
ATOM 2302 C CA . ALA B 1 107 ? 1.133 17.812 3.898 1 98.88 107 ALA B CA 1
ATOM 2303 C C . ALA B 1 107 ? -0.185 17.047 3.965 1 98.88 107 ALA B C 1
ATOM 2305 O O . ALA B 1 107 ? -0.741 16.672 2.934 1 98.88 107 ALA B O 1
ATOM 2306 N N . LEU B 1 108 ? -0.682 16.828 5.121 1 98.94 108 LEU B N 1
ATOM 2307 C CA . LEU B 1 108 ? -1.932 16.109 5.328 1 98.94 108 LEU B CA 1
ATOM 2308 C C . LEU B 1 108 ? -2.951 16.984 6.055 1 98.94 108 LEU B C 1
ATOM 2310 O O . LEU B 1 108 ? -2.654 17.531 7.113 1 98.94 108 LEU B O 1
ATOM 2314 N N . MET B 1 109 ? -4.129 17.125 5.43 1 98.94 109 MET B N 1
ATOM 2315 C CA . MET B 1 109 ? -5.211 17.922 6 1 98.94 109 MET B CA 1
ATOM 2316 C C . MET B 1 109 ? -6.449 17.062 6.238 1 98.94 109 MET B C 1
ATOM 2318 O O . MET B 1 109 ? -6.766 16.188 5.434 1 98.94 109 MET B O 1
ATOM 2322 N N . PHE B 1 110 ? -7.137 17.344 7.27 1 98.88 110 PHE B N 1
ATOM 2323 C CA . PHE B 1 110 ? -8.359 16.625 7.617 1 98.88 110 PHE B CA 1
ATOM 2324 C C . PHE B 1 110 ? -9.164 17.406 8.648 1 98.88 110 PHE B C 1
ATOM 2326 O O . PHE B 1 110 ? -8.703 18.438 9.164 1 98.88 110 PHE B O 1
ATOM 2333 N N . GLU B 1 111 ? -10.406 16.953 8.93 1 98.75 111 GLU B N 1
ATOM 2334 C CA . GLU B 1 111 ? -11.188 17.641 9.953 1 98.75 111 GLU B CA 1
ATOM 2335 C C . GLU B 1 111 ? -11.938 16.656 10.836 1 98.75 111 GLU B C 1
ATOM 2337 O O . GLU B 1 111 ? -12.281 15.555 10.391 1 98.75 111 GLU B O 1
ATOM 2342 N N . PHE B 1 112 ? -12.125 17.031 12.039 1 97.25 112 PHE B N 1
ATOM 2343 C CA . PHE B 1 112 ? -13.031 16.391 12.992 1 97.25 112 PHE B CA 1
ATOM 2344 C C . PHE B 1 112 ? -14.242 17.281 13.25 1 97.25 112 PHE B C 1
ATOM 2346 O O . PHE B 1 112 ? -14.117 18.5 13.359 1 97.25 112 PHE B O 1
ATOM 2353 N N . ASP B 1 113 ? -15.32 16.641 13.367 1 96.81 113 ASP B N 1
ATOM 2354 C CA . ASP B 1 113 ? -16.516 17.406 13.703 1 96.81 113 ASP B CA 1
ATOM 2355 C C . ASP B 1 113 ? -16.5 17.859 15.156 1 96.81 113 ASP B C 1
ATOM 2357 O O . ASP B 1 113 ? -15.844 17.234 16 1 96.81 113 ASP B O 1
ATOM 2361 N N . GLY B 1 114 ? -17.125 18.984 15.398 1 95.44 114 GLY B N 1
ATOM 2362 C CA . GLY B 1 114 ? -17.422 19.516 16.734 1 95.44 114 GLY B CA 1
ATOM 2363 C C . GLY B 1 114 ? -18.875 19.859 16.922 1 95.44 114 GLY B C 1
ATOM 2364 O O . GLY B 1 114 ? -19.656 19.891 15.961 1 95.44 114 GLY B O 1
ATOM 2365 N N . ASP B 1 115 ? -19.266 20.031 18.156 1 96.5 115 ASP B N 1
ATOM 2366 C CA . ASP B 1 115 ? -20.672 20.359 18.422 1 96.5 115 ASP B CA 1
ATOM 2367 C C . ASP B 1 115 ? -21 21.766 17.953 1 96.5 115 ASP B C 1
ATOM 2369 O O . ASP B 1 115 ? -22.156 22.109 17.75 1 96.5 115 ASP B O 1
ATOM 2373 N N . VAL B 1 116 ? -20.016 22.609 17.75 1 96.38 116 VAL B N 1
ATOM 2374 C CA . VAL B 1 116 ? -20.219 23.984 17.266 1 96.38 116 VAL B CA 1
ATOM 2375 C C . VAL B 1 116 ? -19.734 24.094 15.828 1 96.38 116 VAL B C 1
ATOM 2377 O O . VAL B 1 116 ? -20.484 24.5 14.938 1 96.38 116 VAL B O 1
ATOM 2380 N N . LYS B 1 117 ? -18.516 23.766 15.586 1 97.38 117 LYS B N 1
ATOM 2381 C CA . LYS B 1 117 ? -17.875 23.859 14.281 1 97.38 117 LYS B CA 1
ATOM 2382 C C . LYS B 1 117 ? -16.797 22.781 14.117 1 97.38 117 LYS B C 1
ATOM 2384 O O . LYS B 1 117 ? -16.078 22.484 15.062 1 97.38 117 LYS B O 1
ATOM 2389 N N . ALA B 1 118 ? -16.672 22.266 12.906 1 98 118 ALA B N 1
ATOM 2390 C CA . ALA B 1 118 ? -15.609 21.312 12.641 1 98 118 ALA B CA 1
ATOM 2391 C C . ALA B 1 118 ? -14.234 21.953 12.82 1 98 118 ALA B C 1
ATOM 2393 O O . ALA B 1 118 ? -14.023 23.094 12.414 1 98 118 ALA B O 1
ATOM 2394 N N . THR B 1 119 ? -13.344 21.234 13.477 1 98.31 119 THR B N 1
ATOM 2395 C CA . THR B 1 119 ? -11.961 21.672 13.57 1 98.31 119 THR B CA 1
ATOM 2396 C C . THR B 1 119 ? -11.117 21.062 12.453 1 98.31 119 THR B C 1
ATOM 2398 O O . THR B 1 119 ? -11.078 19.844 12.305 1 98.31 119 THR B O 1
ATOM 2401 N N . ARG B 1 120 ? -10.438 21.875 11.648 1 98.75 120 ARG B N 1
ATOM 2402 C CA . ARG B 1 120 ? -9.586 21.438 10.547 1 98.75 120 ARG B CA 1
ATOM 2403 C C . ARG B 1 120 ? -8.125 21.391 10.969 1 98.75 120 ARG B C 1
ATOM 2405 O O . ARG B 1 120 ? -7.637 22.297 11.648 1 98.75 120 ARG B O 1
ATOM 2412 N N . HIS B 1 121 ? -7.465 20.281 10.656 1 98.81 121 HIS B N 1
ATOM 2413 C CA . HIS B 1 121 ? -6.086 20.031 11.055 1 98.81 121 HIS B CA 1
ATOM 2414 C C . HIS B 1 121 ? -5.16 19.969 9.844 1 98.81 121 HIS B C 1
ATOM 2416 O O . HIS B 1 121 ? -5.586 19.562 8.758 1 98.81 121 HIS B O 1
ATOM 2422 N N . LEU B 1 122 ? -3.934 20.422 10.125 1 98.88 122 LEU B N 1
ATOM 2423 C CA . LEU B 1 122 ? -2.871 20.375 9.125 1 98.88 122 LEU B CA 1
ATOM 2424 C C . LEU B 1 122 ? -1.582 19.828 9.719 1 98.88 122 LEU B C 1
ATOM 2426 O O . LEU B 1 122 ? -1.09 20.328 10.727 1 98.88 122 LEU B O 1
ATOM 2430 N N . LEU B 1 123 ? -1.082 18.734 9.203 1 98.62 123 LEU B N 1
ATOM 2431 C CA . LEU B 1 123 ? 0.268 18.219 9.422 1 98.62 123 LEU B CA 1
ATOM 2432 C C . LEU B 1 123 ? 1.191 18.625 8.273 1 98.62 123 LEU B C 1
ATOM 2434 O O . LEU B 1 123 ? 0.903 18.328 7.113 1 98.62 123 LEU B O 1
ATOM 2438 N N . TYR B 1 124 ? 2.34 19.219 8.523 1 97.94 124 TYR B N 1
ATOM 2439 C CA . TYR B 1 124 ? 3.049 19.984 7.516 1 97.94 124 TYR B CA 1
ATOM 2440 C C . TYR B 1 124 ? 4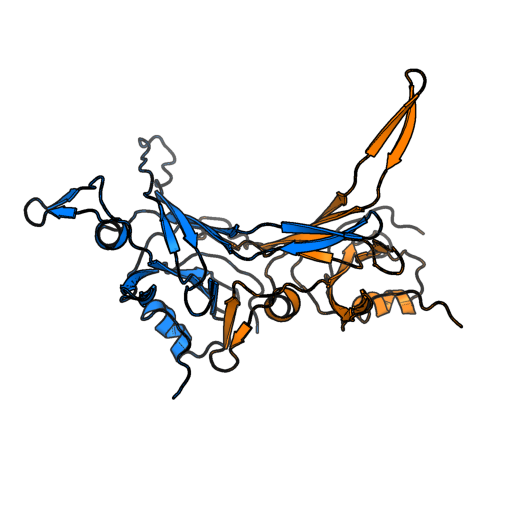.02 19.109 6.734 1 97.94 124 TYR B C 1
ATOM 2442 O O . TYR B 1 124 ? 4.332 19.391 5.578 1 97.94 124 TYR B O 1
ATOM 2450 N N . ASN B 1 125 ? 4.629 18.156 7.316 1 97.44 125 ASN B N 1
ATOM 2451 C CA . ASN B 1 125 ? 5.715 17.359 6.754 1 97.44 125 ASN B CA 1
ATOM 2452 C C . ASN B 1 125 ? 5.535 15.883 7.059 1 97.44 125 ASN B C 1
ATOM 2454 O O . ASN B 1 125 ? 6.082 15.375 8.039 1 97.44 125 ASN B O 1
ATOM 2458 N N . VAL B 1 126 ? 4.863 15.211 6.176 1 98.12 126 VAL B N 1
ATOM 2459 C CA . VAL B 1 126 ? 4.418 13.844 6.441 1 98.12 126 VAL B CA 1
ATOM 2460 C C . VAL B 1 126 ? 5.102 12.883 5.477 1 98.12 126 VAL B C 1
ATOM 2462 O O . VAL B 1 126 ? 5.043 13.062 4.258 1 98.12 126 VAL B O 1
ATOM 2465 N N . SER B 1 127 ? 5.793 11.938 6.027 1 97.38 127 SER B N 1
ATOM 2466 C CA . SER B 1 127 ? 6.328 10.797 5.289 1 97.38 127 SER B CA 1
ATOM 2467 C C . SER B 1 127 ? 5.418 9.578 5.422 1 97.38 127 SER B C 1
ATOM 2469 O O . SER B 1 127 ? 5.148 9.117 6.531 1 97.38 127 SER B O 1
ATOM 2471 N N . VAL B 1 128 ? 4.996 9.039 4.273 1 97.44 128 VAL B N 1
ATOM 2472 C CA . VAL B 1 128 ? 4.086 7.898 4.312 1 97.44 128 VAL B CA 1
ATOM 2473 C C . VAL B 1 128 ? 4.852 6.613 3.994 1 97.44 128 VAL B C 1
ATOM 2475 O O . VAL B 1 128 ? 5.836 6.637 3.252 1 97.44 128 VAL B O 1
ATOM 2478 N N . SER B 1 129 ? 4.363 5.551 4.578 1 95.62 129 SER B N 1
ATOM 2479 C CA . SER B 1 129 ? 4.867 4.223 4.238 1 95.62 129 SER B CA 1
ATOM 2480 C C . SER B 1 129 ? 4.031 3.582 3.133 1 95.62 129 SER B C 1
ATOM 2482 O O . SER B 1 129 ? 2.855 3.908 2.969 1 95.62 129 SER B O 1
ATOM 2484 N N . ARG B 1 130 ? 4.746 2.629 2.346 1 96 130 ARG B N 1
ATOM 2485 C CA . ARG B 1 130 ? 3.955 1.814 1.428 1 96 130 ARG B CA 1
ATOM 2486 C C . ARG B 1 130 ? 2.887 1.026 2.178 1 96 130 ARG B C 1
ATOM 2488 O O . ARG B 1 130 ? 3.166 0.423 3.215 1 96 130 ARG B O 1
ATOM 2495 N N . PRO B 1 131 ? 1.664 1.094 1.661 1 95.31 131 PRO B N 1
ATOM 2496 C CA . PRO B 1 131 ? 0.627 0.326 2.354 1 95.31 131 PRO B CA 1
ATOM 2497 C C . PRO B 1 131 ? 0.683 -1.165 2.031 1 95.31 131 PRO B C 1
ATOM 2499 O O . PRO B 1 131 ? 1.083 -1.548 0.928 1 95.31 131 PRO B O 1
ATOM 2502 N N . GLY B 1 132 ? 0.374 -1.997 2.992 1 91.69 132 GLY B N 1
ATOM 2503 C CA . GLY B 1 132 ? 0.019 -3.375 2.689 1 91.69 132 GLY B CA 1
ATOM 2504 C C . GLY B 1 132 ? -1.351 -3.512 2.051 1 91.69 132 GLY B C 1
ATOM 2505 O O . GLY B 1 132 ? -2.072 -2.523 1.899 1 91.69 132 GLY B O 1
ATOM 2506 N N . PHE B 1 133 ? -1.58 -4.695 1.493 1 89.56 133 PHE B N 1
ATOM 2507 C CA . PHE B 1 133 ? -2.916 -4.922 0.954 1 89.56 133 PHE B CA 1
ATOM 2508 C C . PHE B 1 133 ? -3.289 -6.398 1.043 1 89.56 133 PHE B C 1
ATOM 2510 O O . PHE B 1 133 ? -2.422 -7.254 1.229 1 89.56 133 PHE B O 1
ATOM 2517 N N . GLY B 1 134 ? -4.602 -6.613 0.995 1 88.62 134 GLY B N 1
ATOM 2518 C CA . GLY B 1 134 ? -5.195 -7.938 1.119 1 88.62 134 GLY B CA 1
ATOM 2519 C C . GLY B 1 134 ? -6.711 -7.914 1.087 1 88.62 134 GLY B C 1
ATOM 2520 O O . GLY B 1 134 ? -7.324 -6.844 1.11 1 88.62 134 GLY B O 1
ATOM 2521 N N . SER B 1 135 ? -7.18 -9.031 0.953 1 87.12 135 SER B N 1
ATOM 2522 C CA . SER B 1 135 ? -8.633 -9.188 0.907 1 87.12 135 SER B CA 1
ATOM 2523 C C . SER B 1 135 ? -9.039 -10.641 1.141 1 87.12 135 SER B C 1
ATOM 2525 O O . SER B 1 135 ? -8.18 -11.516 1.251 1 87.12 135 SER B O 1
ATOM 2527 N N . SER B 1 136 ? -10.289 -10.836 1.412 1 85.69 136 SER B N 1
ATOM 2528 C CA . SER B 1 136 ? -10.805 -12.18 1.665 1 85.69 136 SER B CA 1
ATOM 2529 C C . SER B 1 136 ? -12.109 -12.422 0.906 1 85.69 136 SER B C 1
ATOM 2531 O O . SER B 1 136 ? -12.82 -11.477 0.56 1 85.69 136 SER B O 1
ATOM 2533 N N . THR B 1 137 ? -12.273 -13.734 0.593 1 81.5 137 THR B N 1
ATOM 2534 C CA . THR B 1 137 ? -13.523 -14.117 -0.056 1 81.5 137 THR B CA 1
ATOM 2535 C C . THR B 1 137 ? -14.695 -14 0.917 1 81.5 137 THR B C 1
ATOM 2537 O O . THR B 1 137 ? -14.516 -14.148 2.129 1 81.5 137 THR B O 1
ATOM 2540 N N . LYS B 1 138 ? -15.797 -13.406 0.591 1 63.78 138 LYS B N 1
ATOM 2541 C CA . LYS B 1 138 ? -16.984 -12.969 1.33 1 63.78 138 LYS B CA 1
ATOM 2542 C C . LYS B 1 138 ? -17.594 -14.125 2.123 1 63.78 138 LYS B C 1
ATOM 2544 O O . LYS B 1 138 ? -18.047 -15.109 1.542 1 63.78 138 LYS B O 1
ATOM 2549 N N . SER B 1 139 ? -17.016 -14.898 3.1 1 56.38 139 SER B N 1
ATOM 2550 C CA . SER B 1 139 ? -18.125 -15.609 3.715 1 56.38 139 SER B CA 1
ATOM 2551 C C . SER B 1 139 ? -19.297 -14.68 3.986 1 56.38 139 SER B C 1
ATOM 2553 O O . SER B 1 139 ? -19.281 -13.508 3.592 1 56.38 139 SER B O 1
ATOM 2555 N N . ASP B 1 140 ? -19.844 -14.562 5.406 1 49.94 140 ASP B N 1
ATOM 2556 C CA . ASP B 1 140 ? -21.031 -13.773 5.723 1 49.94 140 ASP B CA 1
ATOM 2557 C C . ASP B 1 140 ? -20.812 -12.297 5.375 1 49.94 140 ASP B C 1
ATOM 2559 O O . ASP B 1 140 ? -19.703 -11.891 5.043 1 49.94 140 ASP B O 1
ATOM 2563 N N . LYS B 1 141 ? -21.016 -11.203 6.445 1 50.53 141 LYS B N 1
ATOM 2564 C CA . LYS B 1 141 ? -21.359 -9.789 6.402 1 50.53 141 LYS B CA 1
ATOM 2565 C C . LYS B 1 141 ? -20.219 -8.961 5.781 1 50.53 141 LYS B C 1
ATOM 2567 O O . LYS B 1 141 ? -19.078 -9.023 6.242 1 50.53 141 LYS B O 1
ATOM 2572 N N . THR B 1 142 ? -20.094 -8.758 4.469 1 55.94 142 THR B N 1
ATOM 2573 C CA . THR B 1 142 ? -19.234 -8.18 3.432 1 55.94 142 THR B CA 1
ATOM 2574 C C . THR B 1 142 ? -18.656 -6.852 3.893 1 55.94 142 THR B C 1
ATOM 2576 O O . THR B 1 142 ? -19.281 -5.805 3.758 1 55.94 142 THR B O 1
ATOM 2579 N N . GLU B 1 143 ? -18.203 -6.727 5.121 1 62.97 143 GLU B N 1
ATOM 2580 C CA . GLU B 1 143 ? -17.625 -5.398 5.301 1 62.97 143 GLU B CA 1
ATOM 2581 C C . GLU B 1 143 ? -16.484 -5.16 4.32 1 62.97 143 GLU B C 1
ATOM 2583 O O . GLU B 1 143 ? -15.664 -6.055 4.082 1 62.97 143 GLU B O 1
ATOM 2588 N N . PRO B 1 144 ? -16.625 -3.965 3.727 1 72.69 144 PRO B N 1
ATOM 2589 C CA . PRO B 1 144 ? -15.555 -3.633 2.779 1 72.69 144 PRO B CA 1
ATOM 2590 C C . PRO B 1 144 ? -14.164 -3.656 3.422 1 72.69 144 PRO B C 1
ATOM 2592 O O . PRO B 1 144 ? -14.039 -3.42 4.625 1 72.69 144 PRO B O 1
ATOM 2595 N N . ASN B 1 145 ? -13.234 -4.055 2.688 1 84.88 145 ASN B N 1
ATOM 2596 C CA . ASN B 1 145 ? -11.836 -3.969 3.096 1 84.88 145 ASN B CA 1
ATOM 2597 C C . ASN B 1 145 ? -11.375 -2.52 3.189 1 84.88 145 ASN B C 1
ATOM 2599 O O . ASN B 1 145 ? -11.914 -1.644 2.512 1 84.88 145 ASN B O 1
ATOM 2603 N N . THR B 1 146 ? -10.586 -2.25 4.195 1 90.38 146 THR B N 1
ATOM 2604 C CA . THR B 1 146 ? -9.914 -0.956 4.262 1 90.38 146 THR B CA 1
ATOM 2605 C C . THR B 1 146 ? -8.414 -1.105 4.004 1 90.38 146 THR B C 1
ATOM 2607 O O . THR B 1 146 ? -7.879 -2.213 4.07 1 90.38 146 THR B O 1
ATOM 2610 N N . THR B 1 147 ? -7.867 -0.066 3.613 1 94.25 147 THR B N 1
ATOM 2611 C CA . THR B 1 147 ? -6.414 0.047 3.51 1 94.25 147 THR B CA 1
ATOM 2612 C C . THR B 1 147 ? -5.852 0.855 4.672 1 94.25 147 THR B C 1
ATOM 2614 O O . THR B 1 147 ? -6.375 1.92 5.008 1 94.25 147 THR B O 1
ATOM 2617 N N . GLU B 1 148 ? -4.82 0.283 5.324 1 95.25 148 GLU B N 1
ATOM 2618 C CA . GLU B 1 148 ? -4.125 0.999 6.391 1 95.25 148 GLU B CA 1
ATOM 2619 C C . GLU B 1 148 ? -2.908 1.745 5.855 1 95.25 148 GLU B C 1
ATOM 2621 O O . GLU B 1 148 ? -2.008 1.137 5.273 1 95.25 148 GLU B O 1
ATOM 2626 N N . LEU B 1 149 ? -2.922 3.039 6.027 1 97.19 149 LEU B N 1
ATOM 2627 C CA . LEU B 1 149 ? -1.79 3.885 5.668 1 97.19 149 LEU B CA 1
ATOM 2628 C C . LEU B 1 149 ? -1.061 4.375 6.914 1 97.19 149 LEU B C 1
ATOM 2630 O O . LEU B 1 149 ? -1.628 5.117 7.719 1 97.19 149 LEU B O 1
ATOM 2634 N N . LYS B 1 150 ? 0.193 3.982 7.078 1 96.69 150 LYS B N 1
ATOM 2635 C CA . LYS B 1 150 ? 1.037 4.469 8.164 1 96.69 150 LYS B CA 1
ATOM 2636 C C . LYS B 1 150 ? 1.854 5.68 7.727 1 96.69 150 LYS B C 1
ATOM 2638 O O . LYS B 1 150 ? 2.268 5.773 6.57 1 96.69 150 LYS B O 1
ATOM 2643 N N . PHE B 1 151 ? 2.102 6.59 8.703 1 97.31 151 PHE B N 1
ATOM 2644 C CA . PHE B 1 151 ? 2.881 7.77 8.344 1 97.31 151 PHE B CA 1
ATOM 2645 C C . PHE B 1 151 ? 3.561 8.367 9.57 1 97.31 151 PHE B C 1
ATOM 2647 O O . PHE B 1 151 ? 3.211 8.031 10.703 1 97.31 151 PHE B O 1
ATOM 2654 N N . VAL B 1 152 ? 4.605 9.172 9.289 1 95.62 152 VAL B N 1
ATOM 2655 C CA . VAL B 1 152 ? 5.285 9.977 10.297 1 95.62 152 VAL B CA 1
ATOM 2656 C C . VAL B 1 152 ? 5.176 11.453 9.938 1 95.62 152 VAL B C 1
ATOM 2658 O 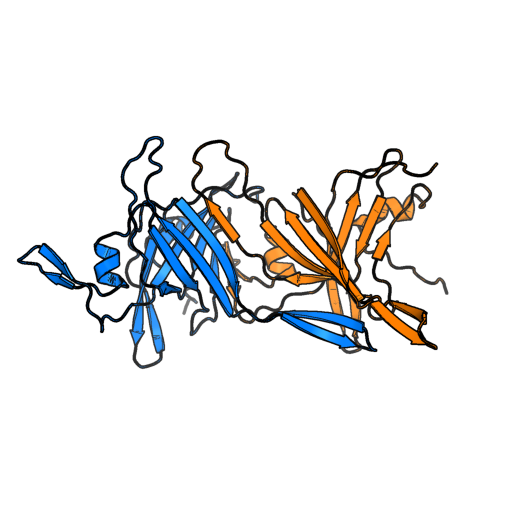O . VAL B 1 152 ? 5.539 11.859 8.828 1 95.62 152 VAL B O 1
ATOM 2661 N N . ALA B 1 153 ? 4.605 12.203 10.828 1 96.5 153 ALA B N 1
ATOM 2662 C CA . ALA B 1 153 ? 4.539 13.648 10.688 1 96.5 153 ALA B CA 1
ATOM 2663 C C . ALA B 1 153 ? 5.672 14.328 11.461 1 96.5 153 ALA B C 1
ATOM 2665 O O . ALA B 1 153 ? 5.742 14.227 12.688 1 96.5 153 ALA B O 1
ATOM 2666 N N . SER B 1 154 ? 6.496 15.016 10.742 1 94.69 154 SER B N 1
ATOM 2667 C CA . SER B 1 154 ? 7.617 15.734 11.328 1 94.69 154 SER B CA 1
ATOM 2668 C C . SER B 1 154 ? 7.426 17.234 11.227 1 94.69 154 SER B C 1
ATOM 2670 O O . SER B 1 154 ? 6.441 17.703 10.648 1 94.69 154 SER B O 1
ATOM 2672 N N . GLN B 1 155 ? 8.336 17.938 11.852 1 93.31 155 GLN B N 1
ATOM 2673 C CA . GLN B 1 155 ? 8.25 19.391 11.836 1 93.31 155 GLN B CA 1
ATOM 2674 C C . GLN B 1 155 ? 8.57 19.938 10.445 1 93.31 155 GLN B C 1
ATOM 2676 O O . GLN B 1 155 ? 9.391 19.375 9.719 1 93.31 155 GLN B O 1
ATOM 2681 N N . HIS B 1 156 ? 7.902 21.078 10.148 1 94.25 156 HIS B N 1
ATOM 2682 C CA . HIS B 1 156 ? 8.336 21.859 9 1 94.25 156 HIS B CA 1
ATOM 2683 C C . HIS B 1 156 ? 9.805 22.266 9.133 1 94.25 156 HIS B C 1
ATOM 2685 O O . HIS B 1 156 ? 10.227 22.75 10.18 1 94.25 156 HIS B O 1
ATOM 2691 N N . PRO B 1 157 ? 10.508 22.109 8.078 1 90.44 157 PRO B N 1
ATOM 2692 C CA . PRO B 1 157 ? 11.953 22.297 8.211 1 90.44 157 PRO B CA 1
ATOM 2693 C C . PRO B 1 157 ? 12.32 23.75 8.539 1 90.44 157 PRO B C 1
ATOM 2695 O O . PRO B 1 157 ? 13.336 24 9.195 1 90.44 157 PRO B O 1
ATOM 2698 N N . GLU B 1 158 ? 11.586 24.688 8.109 1 88.94 158 GLU B N 1
ATOM 2699 C CA . GLU B 1 158 ? 11.93 26.094 8.312 1 88.94 158 GLU B CA 1
ATOM 2700 C C . GLU B 1 158 ? 11.219 26.656 9.531 1 88.94 158 GLU B C 1
ATOM 2702 O O . GLU B 1 158 ? 11.844 27.312 10.375 1 88.94 158 GLU B O 1
ATOM 2707 N N . THR B 1 159 ? 9.977 26.453 9.609 1 90.69 159 THR B N 1
ATOM 2708 C CA . THR B 1 159 ? 9.18 27.141 10.633 1 90.69 159 THR B CA 1
ATOM 2709 C C . THR B 1 159 ? 9.133 26.312 11.914 1 90.69 159 THR B C 1
ATOM 2711 O O . THR B 1 159 ? 8.734 26.812 12.969 1 90.69 159 THR B O 1
ATOM 2714 N N . LEU B 1 160 ? 9.406 25 11.805 1 89.81 160 LEU B N 1
ATOM 2715 C CA . LEU B 1 160 ? 9.422 24.047 12.906 1 89.81 160 LEU B CA 1
ATOM 2716 C C . LEU B 1 160 ? 7.996 23.688 13.336 1 89.81 160 LEU B C 1
ATOM 2718 O O . LEU B 1 160 ? 7.801 23.016 14.344 1 89.81 160 LEU B O 1
ATOM 2722 N N . ASN B 1 161 ? 7.012 24.172 12.555 1 93.38 161 ASN B N 1
ATOM 2723 C CA . ASN B 1 161 ? 5.629 23.797 12.812 1 93.38 161 ASN B CA 1
ATOM 2724 C C . ASN B 1 161 ? 5.414 22.297 12.578 1 93.38 161 ASN B C 1
ATOM 2726 O O . ASN B 1 161 ? 5.82 21.766 11.547 1 93.38 161 ASN B O 1
ATOM 2730 N N . VAL B 1 162 ? 4.809 21.672 13.539 1 93.75 162 VAL B N 1
ATOM 2731 C CA . VAL B 1 162 ? 4.449 20.266 13.367 1 93.75 162 VAL B CA 1
ATOM 2732 C C . VAL B 1 162 ? 3.008 20.156 12.875 1 93.75 162 VAL B C 1
ATOM 2734 O O . VAL B 1 162 ? 2.73 19.469 11.891 1 93.75 162 VAL B O 1
ATOM 2737 N N . LYS B 1 163 ? 2.123 20.859 13.484 1 97.19 163 LYS B N 1
ATOM 2738 C CA . LYS B 1 163 ? 0.693 20.797 13.203 1 97.19 163 LYS B CA 1
ATOM 2739 C C . LYS B 1 163 ? 0.023 22.156 13.461 1 97.19 163 LYS B C 1
ATOM 2741 O O . LYS B 1 163 ? 0.457 22.906 14.336 1 97.19 163 LYS B O 1
ATOM 2746 N N . THR B 1 164 ? -0.942 22.5 12.703 1 98.12 164 THR B N 1
ATOM 2747 C CA . THR B 1 164 ? -1.808 23.656 12.898 1 98.12 164 THR B CA 1
ATOM 2748 C C . THR B 1 164 ? -3.277 23.266 12.781 1 98.12 164 THR B C 1
ATOM 2750 O O . THR B 1 164 ? -3.631 22.391 11.984 1 98.12 164 THR B O 1
ATOM 2753 N N . SER B 1 165 ? -4.121 23.844 13.594 1 98.44 165 SER B N 1
ATOM 2754 C CA . SER B 1 165 ? -5.555 23.578 13.531 1 98.44 165 SER B CA 1
ATOM 2755 C C . SER B 1 165 ? -6.363 24.875 13.602 1 98.44 165 SER B C 1
ATOM 2757 O O . SER B 1 165 ? -5.895 25.875 14.148 1 98.44 165 SER B O 1
ATOM 2759 N N . THR B 1 166 ? -7.543 24.812 13.055 1 98.31 166 THR B N 1
ATOM 2760 C CA . THR B 1 166 ? -8.477 25.922 13.18 1 98.31 166 THR B CA 1
ATOM 2761 C C . THR B 1 166 ? -9.219 25.859 14.516 1 98.31 166 THR B C 1
ATOM 2763 O O . THR B 1 166 ? -9.109 24.875 15.242 1 98.31 166 THR B O 1
ATOM 2766 N N . LYS B 1 167 ? -9.883 26.906 14.844 1 96.94 167 LYS B N 1
ATOM 2767 C CA . LYS B 1 167 ? -10.844 26.969 15.945 1 96.94 167 LYS B CA 1
ATOM 2768 C C . LYS B 1 167 ? -12.148 27.609 15.5 1 96.94 167 LYS B C 1
ATOM 2770 O O . LYS B 1 167 ? -12.273 28.062 14.359 1 96.94 167 LYS B O 1
ATOM 2775 N N . VAL B 1 168 ? -13.031 27.688 16.438 1 96.25 168 VAL B N 1
ATOM 2776 C CA . VAL B 1 168 ? -14.367 28.172 16.109 1 96.25 168 VAL B CA 1
ATOM 2777 C C . VAL B 1 168 ? -14.281 29.609 15.609 1 96.25 168 VAL B C 1
ATOM 2779 O O . VAL B 1 168 ? -15.039 30.016 14.719 1 96.25 168 VAL B O 1
ATOM 2782 N N . THR B 1 169 ? -13.289 30.438 16.016 1 97.25 169 THR B N 1
ATOM 2783 C CA . THR B 1 169 ? -13.227 31.859 15.719 1 97.25 169 THR B CA 1
ATOM 2784 C C . THR B 1 169 ? -12.289 32.125 14.539 1 97.25 169 THR B C 1
ATOM 2786 O O . THR B 1 169 ? -12.062 33.281 14.172 1 97.25 169 THR B O 1
ATOM 2789 N N . THR B 1 170 ? -11.68 31.047 14 1 97.38 170 THR B N 1
ATOM 2790 C CA . THR B 1 170 ? -10.844 31.25 12.828 1 97.38 170 THR B CA 1
ATOM 2791 C C . THR B 1 170 ? -11.609 32 11.742 1 97.38 170 THR B C 1
ATOM 2793 O O . THR B 1 170 ? -12.742 31.641 11.414 1 97.38 170 THR B O 1
ATOM 2796 N N . PRO B 1 171 ? -11.008 33.125 11.148 1 97.19 171 PRO B N 1
ATOM 2797 C CA . PRO B 1 171 ? -11.703 33.906 10.109 1 97.19 171 PRO B CA 1
ATOM 2798 C C . PRO B 1 171 ? -12.125 33.031 8.922 1 97.19 171 PRO B C 1
ATOM 2800 O O . PRO B 1 171 ? -11.398 32.125 8.523 1 97.19 171 PRO B O 1
ATOM 2803 N N . ALA B 1 172 ? -13.273 33.406 8.336 1 97.12 172 ALA B N 1
ATOM 2804 C CA . ALA B 1 172 ? -13.906 32.656 7.266 1 97.12 172 ALA B CA 1
ATOM 2805 C C . ALA B 1 172 ? -12.953 32.469 6.086 1 97.12 172 ALA B C 1
ATOM 2807 O O . ALA B 1 172 ? -12.922 31.406 5.465 1 97.12 172 ALA B O 1
ATOM 2808 N N . GLY B 1 173 ? -12.242 33.531 5.727 1 96.75 173 GLY B N 1
ATOM 2809 C CA . GLY B 1 173 ? -11.328 33.438 4.602 1 96.75 173 GLY B CA 1
ATOM 2810 C C . GLY B 1 173 ? -10.281 32.344 4.766 1 96.75 173 GLY B C 1
ATOM 2811 O O . GLY B 1 173 ? -9.961 31.641 3.809 1 96.75 173 GLY B O 1
ATOM 2812 N N . ILE B 1 174 ? -9.711 32.188 5.992 1 97 174 ILE B N 1
ATOM 2813 C CA . ILE B 1 174 ? -8.703 31.172 6.281 1 97 174 ILE B CA 1
ATOM 2814 C C . ILE B 1 174 ? -9.367 29.797 6.359 1 97 174 ILE B C 1
ATOM 2816 O O . ILE B 1 174 ? -8.883 28.828 5.762 1 97 174 ILE B O 1
ATOM 2820 N N . TYR B 1 175 ? -10.523 29.719 7.043 1 98.06 175 TYR B N 1
ATOM 2821 C CA . TYR B 1 175 ? -11.25 28.469 7.242 1 98.06 175 TYR B CA 1
ATOM 2822 C C . TYR B 1 175 ? -11.68 27.875 5.906 1 98.06 175 TYR B C 1
ATOM 2824 O O . TYR B 1 175 ? -11.477 26.672 5.66 1 98.06 175 TYR B O 1
ATOM 2832 N N . ASP B 1 176 ? -12.25 28.688 5.035 1 97.75 176 ASP B N 1
ATOM 2833 C CA . ASP B 1 176 ? -12.812 28.219 3.773 1 97.75 176 ASP B CA 1
ATOM 2834 C C . ASP B 1 176 ? -11.711 27.828 2.795 1 97.75 176 ASP B C 1
ATOM 2836 O O . ASP B 1 176 ? -11.938 27.031 1.881 1 97.75 176 ASP B O 1
ATOM 2840 N N . ALA B 1 177 ? -10.492 28.328 2.955 1 97.88 177 ALA B N 1
ATOM 2841 C CA . ALA B 1 177 ? -9.391 28.078 2.031 1 97.88 177 ALA B CA 1
ATOM 2842 C C . ALA B 1 177 ? -8.531 26.906 2.506 1 97.88 177 ALA B C 1
ATOM 2844 O O . ALA B 1 177 ? -7.559 26.531 1.85 1 97.88 177 ALA B O 1
ATOM 2845 N N . TRP B 1 178 ? -8.906 26.297 3.613 1 98.62 178 TRP B N 1
ATOM 2846 C CA . TRP B 1 178 ? -8.07 25.328 4.305 1 98.62 178 TRP B CA 1
ATOM 2847 C C . TRP B 1 178 ? -7.691 24.172 3.375 1 98.62 178 TRP B C 1
ATOM 2849 O O . TRP B 1 178 ? -6.59 23.625 3.477 1 98.62 178 TRP B O 1
ATOM 2859 N N . TYR B 1 179 ? -8.578 23.797 2.434 1 98.75 179 TYR B N 1
ATOM 2860 C CA . TYR B 1 179 ? -8.344 22.656 1.558 1 98.75 179 TYR B CA 1
ATOM 2861 C C . TYR B 1 179 ? -7.98 23.125 0.149 1 98.75 179 TYR B C 1
ATOM 2863 O O . TYR B 1 179 ? -7.824 22.297 -0.757 1 98.75 179 TYR B O 1
ATOM 2871 N N . THR B 1 180 ? -7.848 24.359 -0.089 1 98.25 180 THR B N 1
ATOM 2872 C CA . THR B 1 180 ? -7.484 24.906 -1.392 1 98.25 180 THR B CA 1
ATOM 2873 C C . THR B 1 180 ? -5.977 25.125 -1.487 1 98.25 180 THR B C 1
ATOM 2875 O O . THR B 1 180 ? -5.383 24.938 -2.551 1 98.25 180 THR B O 1
ATOM 2878 N N . LYS B 1 181 ? -5.43 25.547 -0.411 1 97.69 181 LYS B N 1
ATOM 2879 C CA . LYS B 1 181 ? -3.992 25.766 -0.29 1 97.69 181 LYS B CA 1
ATOM 2880 C C . LYS B 1 181 ? -3.51 25.469 1.128 1 97.69 181 LYS B C 1
ATOM 2882 O O . LYS B 1 181 ? -4.191 25.797 2.102 1 97.69 181 LYS B O 1
ATOM 2887 N N . VAL B 1 182 ? -2.275 24.891 1.18 1 98.62 182 VAL B N 1
ATOM 2888 C CA . VAL B 1 182 ? -1.713 24.625 2.502 1 98.62 182 VAL B CA 1
ATOM 2889 C C . VAL B 1 182 ? -1.532 25.953 3.25 1 98.62 182 VAL B C 1
ATOM 2891 O O . VAL B 1 182 ? -0.949 26.891 2.719 1 98.62 182 VAL B O 1
ATOM 2894 N N . TYR B 1 183 ? -1.979 25.984 4.469 1 98.25 183 TYR B N 1
ATOM 2895 C CA . TYR B 1 183 ? -1.888 27.203 5.273 1 98.25 183 TYR B CA 1
ATOM 2896 C C . TYR B 1 183 ? -0.46 27.422 5.754 1 98.25 183 TYR B C 1
ATOM 2898 O O . TYR B 1 183 ? 0.119 26.578 6.43 1 98.25 183 TYR B O 1
ATOM 2906 N N . GLU B 1 184 ? 0.051 28.453 5.41 1 95.38 184 GLU B N 1
ATOM 2907 C CA . GLU B 1 184 ? 1.302 28.984 5.941 1 95.38 184 GLU B CA 1
ATOM 2908 C C . GLU B 1 184 ? 1.175 30.469 6.266 1 95.38 184 GLU B C 1
ATOM 2910 O O . GLU B 1 184 ? 0.769 31.266 5.414 1 95.38 184 GLU B O 1
ATOM 2915 N N . LYS B 1 185 ? 1.594 30.781 7.465 1 90.25 185 LYS B N 1
ATOM 2916 C CA . LYS B 1 185 ? 1.499 32.188 7.828 1 90.25 185 LYS B CA 1
ATOM 2917 C C . LYS B 1 185 ? 2.436 33.031 6.977 1 90.25 185 LYS B C 1
ATOM 2919 O O . LYS B 1 185 ? 3.619 32.719 6.844 1 90.25 185 LYS B O 1
ATOM 2924 N N . VAL B 1 186 ? 1.809 33.969 6.164 1 73.31 186 VAL B N 1
ATOM 2925 C CA . VAL B 1 186 ? 2.611 34.938 5.414 1 73.31 186 VAL B CA 1
ATOM 2926 C C . VAL B 1 186 ? 3.023 36.094 6.324 1 73.31 186 VAL B C 1
ATOM 2928 O O . VAL B 1 186 ? 2.182 36.688 7.008 1 73.31 186 VAL B O 1
ATOM 2931 N N . VAL B 1 187 ? 4.141 36.094 6.988 1 59.41 187 VAL B N 1
ATOM 2932 C CA . VAL B 1 187 ? 4.594 37.25 7.75 1 59.41 187 VAL B CA 1
ATOM 2933 C C . VAL B 1 187 ? 4.594 38.469 6.855 1 59.41 187 VAL B C 1
ATOM 2935 O O . VAL B 1 187 ? 5.152 38.469 5.754 1 59.41 187 VAL B O 1
ATOM 2938 N N . GLY B 1 188 ? 3.506 39.219 6.727 1 45.31 188 GLY B N 1
ATOM 2939 C CA . GLY B 1 188 ? 3.49 40.531 6.082 1 45.31 188 GLY B CA 1
ATOM 2940 C C . GLY B 1 188 ? 4.785 41.281 6.254 1 45.31 188 GLY B C 1
ATOM 2941 O O . GLY B 1 188 ? 5.398 41.25 7.324 1 45.31 188 GLY B O 1
ATOM 2942 N N . ALA B 1 189 ? 5.383 41.75 5.066 1 42.28 189 ALA B N 1
ATOM 2943 C CA . ALA B 1 189 ? 6.379 42.812 4.973 1 42.28 189 ALA B CA 1
ATOM 2944 C C . ALA B 1 189 ? 5.875 44.094 5.633 1 42.28 189 ALA B C 1
ATOM 2946 O O . ALA B 1 189 ? 4.688 44.406 5.547 1 42.28 189 ALA B O 1
#

Radius of gyration: 24.84 Å; Cα contacts (8 Å, |Δi|>4): 907; chains: 2; bounding box: 44×89×77 Å

Nearest PDB structures (foldseek):
  9d9l-assembly1_L  TM=6.580E-01  e=6.237E-02  Mycobacterium phage Bxb1
  9d94-assembly1_Jb  TM=5.860E-01  e=9.484E-02  Mycobacterium phage Bxb1
  9d94-assembly1_Jk  TM=5.780E-01  e=1.778E-01  Mycobacterium phage Bxb1
  9d94-assembly1_Jh  TM=5.462E-01  e=3.165E-01  Mycobacterium phage Bxb1
  9d94-assembly1_Jl  TM=5.400E-01  e=3.514E-01  Mycobacterium phage Bxb1